Protein AF-A0A922NH27-F1 (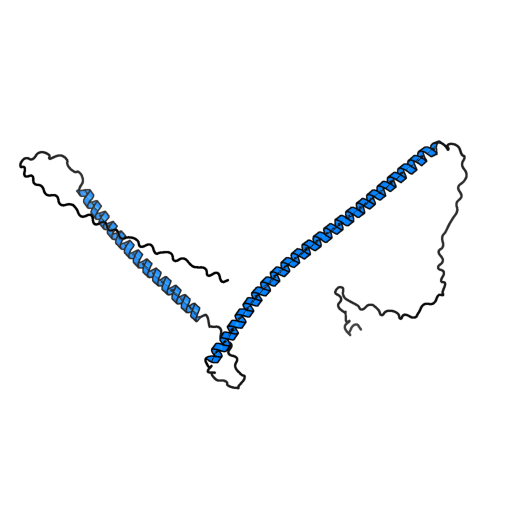afdb_monomer_lite)

Sequence (257 aa):
MVVVLALSRLPSLRLNDNVFIVRPPSNTSQHMYFQSPESLVYAKPNTEPQACYCRGLRYEARKLRSSVHHLSVQYELLKHENEGLKEALQHKKKHRKKGKALDLQQRQEYHGGSVFWSPRKLREARAREAVRERDETEEKLQKARSKKQREEARLQRQDELEERRVERQRLKEMRELERAEKAAERARQKEERDAAKAIQLPQKGKRRASAATSSNNKRQKRVEAARAGAQVQEEPPAPPSKLTSRGRNVNLPSKYR

Structure (mmCIF, N/CA/C/O backbone):
data_AF-A0A922NH27-F1
#
_entry.id   AF-A0A922NH27-F1
#
loop_
_atom_site.group_PDB
_atom_site.id
_atom_site.type_symbol
_atom_site.label_atom_id
_atom_site.label_alt_id
_atom_site.label_comp_id
_atom_site.label_asym_id
_atom_site.label_entity_id
_atom_site.label_seq_id
_atom_site.pdbx_PDB_ins_code
_atom_site.Cartn_x
_atom_site.Cartn_y
_atom_site.Cartn_z
_atom_site.occupancy
_atom_site.B_iso_or_equiv
_atom_site.auth_seq_id
_atom_site.auth_comp_id
_atom_site.auth_asym_id
_atom_site.auth_atom_id
_atom_site.pdbx_PDB_model_num
ATOM 1 N N . MET A 1 1 ? -17.507 18.310 -8.005 1.00 43.12 1 MET A N 1
ATOM 2 C CA . MET A 1 1 ? -16.584 19.409 -8.357 1.00 43.12 1 MET A CA 1
ATOM 3 C C . MET A 1 1 ? -15.168 18.874 -8.241 1.00 43.12 1 MET A C 1
ATOM 5 O O . MET A 1 1 ? -14.753 18.512 -7.149 1.00 43.12 1 MET A O 1
ATOM 9 N N . VAL A 1 2 ? -14.506 18.667 -9.378 1.00 38.75 2 VAL A N 1
ATOM 10 C CA . VAL A 1 2 ? -13.190 18.020 -9.469 1.00 38.75 2 VAL A CA 1
ATOM 11 C C . VAL A 1 2 ? -12.121 19.094 -9.299 1.00 38.75 2 VAL A C 1
ATOM 13 O O . VAL A 1 2 ? -12.025 19.998 -10.123 1.00 38.75 2 VAL A O 1
ATOM 16 N N . VAL A 1 3 ? -11.341 19.009 -8.223 1.00 41.38 3 VAL A N 1
ATOM 17 C CA . VAL A 1 3 ? -10.170 19.865 -8.003 1.00 41.38 3 VAL A CA 1
ATOM 18 C C . VAL A 1 3 ? -8.999 19.251 -8.768 1.00 41.38 3 VAL A C 1
ATOM 20 O O . VAL A 1 3 ? -8.468 18.210 -8.385 1.00 41.38 3 VAL A O 1
ATOM 23 N N . VAL A 1 4 ? -8.633 19.876 -9.885 1.00 47.44 4 VAL A N 1
ATOM 24 C CA . VAL A 1 4 ? -7.428 19.566 -10.662 1.00 47.44 4 VAL A CA 1
ATOM 25 C C . VAL A 1 4 ? -6.264 20.329 -10.029 1.00 47.44 4 VAL A C 1
ATOM 27 O O . VAL A 1 4 ? -6.237 21.556 -10.049 1.00 47.44 4 VAL A O 1
ATOM 30 N N . LEU A 1 5 ? -5.312 19.604 -9.440 1.00 49.28 5 LEU A N 1
ATOM 31 C CA . LEU A 1 5 ? -4.064 20.164 -8.920 1.00 49.28 5 LEU A CA 1
ATOM 32 C C . LEU A 1 5 ? -3.148 20.543 -10.092 1.00 49.28 5 LEU A C 1
ATOM 34 O O . LEU A 1 5 ? -2.597 19.679 -10.773 1.00 49.28 5 LEU A O 1
ATOM 38 N N . ALA A 1 6 ? -2.999 21.846 -10.323 1.00 47.28 6 ALA A N 1
ATOM 39 C CA . ALA A 1 6 ? -2.026 22.414 -11.244 1.00 47.28 6 ALA A CA 1
ATOM 40 C C . ALA A 1 6 ? -0.618 22.319 -10.632 1.00 47.28 6 ALA A C 1
ATOM 42 O O . ALA A 1 6 ? -0.330 22.944 -9.615 1.00 47.28 6 ALA A O 1
ATOM 43 N N . LEU A 1 7 ? 0.261 21.527 -11.251 1.00 47.12 7 LEU A N 1
ATOM 44 C CA . LEU A 1 7 ? 1.689 21.515 -10.939 1.00 47.12 7 LEU A CA 1
ATOM 45 C C . LEU A 1 7 ? 2.381 22.632 -11.722 1.00 47.12 7 LEU A C 1
ATOM 47 O O . LEU A 1 7 ? 2.506 22.591 -12.947 1.00 47.12 7 LEU A O 1
ATOM 51 N N . SER A 1 8 ? 2.813 23.639 -10.977 1.00 43.53 8 SER A N 1
ATOM 52 C CA . SER A 1 8 ? 3.594 24.787 -11.415 1.00 43.53 8 SER A CA 1
ATOM 53 C C . SER A 1 8 ? 4.922 24.344 -12.041 1.00 43.53 8 SER A C 1
ATOM 55 O O . SER A 1 8 ? 5.752 23.706 -11.393 1.00 43.53 8 SER A O 1
ATOM 57 N N . ARG A 1 9 ? 5.129 24.708 -13.311 1.00 42.25 9 ARG A N 1
ATOM 58 C CA . ARG A 1 9 ? 6.421 24.661 -14.012 1.00 42.25 9 ARG A CA 1
ATOM 59 C C . ARG A 1 9 ? 7.428 25.567 -13.299 1.00 42.25 9 ARG A C 1
ATOM 61 O O . ARG A 1 9 ? 7.222 26.774 -13.238 1.00 42.25 9 ARG A O 1
ATOM 68 N N . LEU A 1 10 ? 8.535 25.000 -12.832 1.00 47.72 10 LEU A N 1
ATOM 69 C CA . LEU A 1 10 ? 9.729 25.764 -12.466 1.00 47.72 10 LEU A CA 1
ATOM 70 C C . LEU A 1 10 ? 10.489 26.170 -13.745 1.00 47.72 10 LEU A C 1
ATOM 72 O O . LEU A 1 10 ? 10.696 25.310 -14.607 1.00 47.72 10 LEU A O 1
ATOM 76 N N . PRO A 1 11 ? 10.921 27.434 -13.896 1.00 43.28 11 PRO A N 1
ATOM 77 C CA . PRO A 1 11 ? 11.802 27.833 -14.982 1.00 43.28 11 PRO A CA 1
ATOM 78 C C . PRO A 1 11 ? 13.258 27.458 -14.671 1.00 43.28 11 PRO A C 1
ATOM 80 O O . PRO A 1 11 ? 13.808 27.768 -13.616 1.00 43.28 11 PRO A O 1
ATOM 83 N N . SER A 1 12 ? 13.876 26.794 -15.640 1.00 38.28 12 SER A N 1
ATOM 84 C CA . SER A 1 12 ? 15.303 26.507 -15.751 1.00 38.28 12 SER A CA 1
ATOM 85 C C . SER A 1 12 ? 16.139 27.793 -15.732 1.00 38.28 12 SER A C 1
ATOM 87 O O . SER A 1 12 ? 16.020 28.623 -16.636 1.00 38.28 12 SER A O 1
ATOM 89 N N . LEU A 1 13 ? 17.008 27.933 -14.730 1.00 42.41 13 LEU A N 1
ATOM 90 C CA . LEU A 1 13 ? 18.013 28.990 -14.651 1.00 42.41 13 LEU A CA 1
ATOM 91 C C . LEU A 1 13 ? 19.113 28.724 -15.690 1.00 42.41 13 LEU A C 1
ATOM 93 O O . LEU A 1 13 ? 19.881 27.772 -15.566 1.00 42.41 13 LEU A O 1
ATOM 97 N N . ARG A 1 14 ? 19.170 29.565 -16.729 1.00 38.84 14 ARG A N 1
ATOM 98 C CA . ARG A 1 14 ? 20.327 29.683 -17.623 1.00 38.84 14 ARG A CA 1
ATOM 99 C C . ARG A 1 14 ? 21.449 30.384 -16.857 1.00 38.84 14 ARG A C 1
ATOM 101 O O . ARG A 1 14 ? 21.279 31.521 -16.427 1.00 38.84 14 ARG A O 1
ATOM 108 N N . LEU A 1 15 ? 22.575 29.701 -16.684 1.00 45.91 15 LEU A N 1
ATOM 109 C CA . LEU A 1 15 ? 23.832 30.318 -16.270 1.00 45.91 15 LEU A CA 1
ATOM 110 C C . LEU A 1 15 ? 24.346 31.168 -17.438 1.00 45.91 15 LEU A C 1
ATOM 112 O O . LEU A 1 15 ? 24.461 30.685 -18.560 1.00 45.91 15 LEU A O 1
ATOM 116 N N . ASN A 1 16 ? 24.568 32.452 -17.168 1.00 41.12 16 ASN A N 1
ATOM 117 C CA . ASN A 1 16 ? 25.117 33.411 -18.116 1.00 41.12 16 ASN A CA 1
ATOM 118 C C . ASN A 1 16 ? 26.631 33.202 -18.240 1.00 41.12 16 ASN A C 1
ATOM 120 O O . ASN A 1 16 ? 27.364 33.425 -17.276 1.00 41.12 16 ASN A O 1
ATOM 124 N N . ASP A 1 17 ? 27.093 32.851 -19.437 1.00 40.72 17 ASP A N 1
ATOM 125 C CA . ASP A 1 17 ? 28.503 32.885 -19.822 1.00 40.72 17 ASP A CA 1
ATOM 126 C C . ASP A 1 17 ? 28.935 34.339 -20.090 1.00 40.72 17 ASP A C 1
ATOM 128 O O . ASP A 1 17 ? 29.009 34.795 -21.229 1.00 40.72 17 ASP A O 1
ATOM 132 N N . ASN A 1 18 ? 29.215 35.098 -19.027 1.00 38.56 18 ASN A N 1
ATOM 133 C CA . ASN A 1 18 ? 29.873 36.404 -19.132 1.00 38.56 18 ASN A CA 1
ATOM 134 C C . ASN A 1 18 ? 31.398 36.219 -19.111 1.00 38.56 18 ASN A C 1
ATOM 136 O O . ASN A 1 18 ? 32.054 36.401 -18.085 1.00 38.56 18 ASN A O 1
ATOM 140 N N . VAL A 1 19 ? 31.973 35.869 -20.263 1.00 42.88 19 VAL A N 1
ATOM 141 C CA . VAL A 1 19 ? 33.420 35.972 -20.503 1.00 42.88 19 VAL A CA 1
ATOM 142 C C . VAL A 1 19 ? 33.741 37.434 -20.820 1.00 42.88 19 VAL A C 1
ATOM 144 O O . VAL A 1 19 ? 33.523 37.925 -21.925 1.00 42.88 19 VAL A O 1
ATOM 147 N N . PHE A 1 20 ? 34.228 38.150 -19.811 1.00 35.78 20 PHE A N 1
ATOM 148 C CA . PHE A 1 20 ? 34.664 39.542 -19.892 1.00 35.78 20 PHE A CA 1
ATOM 149 C C . PHE A 1 20 ? 35.956 39.627 -20.733 1.00 35.78 20 PHE A C 1
ATOM 151 O O . PHE A 1 20 ? 37.057 39.409 -20.228 1.00 35.78 20 PHE A O 1
ATOM 158 N N . ILE A 1 21 ? 35.843 39.914 -22.034 1.00 42.41 21 ILE A N 1
ATOM 159 C CA . ILE A 1 21 ? 37.001 40.248 -22.880 1.00 42.41 21 ILE A CA 1
ATOM 160 C C . ILE A 1 21 ? 37.361 41.714 -22.613 1.00 42.41 21 ILE A C 1
ATOM 162 O O . ILE A 1 21 ? 36.775 42.631 -23.185 1.00 42.41 21 ILE A O 1
ATOM 166 N N . VAL A 1 22 ? 38.331 41.941 -21.726 1.00 42.97 22 VAL A N 1
ATOM 167 C CA . VAL A 1 22 ? 38.944 43.261 -21.530 1.00 42.97 22 VAL A CA 1
ATOM 168 C C . VAL A 1 22 ? 39.861 43.548 -22.721 1.00 42.97 22 VAL A C 1
ATOM 170 O O . VAL A 1 22 ? 40.920 42.944 -22.873 1.00 42.97 22 VAL A O 1
ATOM 173 N N . ARG A 1 23 ? 39.437 44.470 -23.585 1.00 41.56 23 ARG A N 1
ATOM 174 C CA . ARG A 1 23 ? 40.227 45.031 -24.691 1.00 41.56 23 ARG A CA 1
ATOM 175 C C . ARG A 1 23 ? 41.038 46.222 -24.141 1.00 41.56 23 ARG A C 1
ATOM 177 O O . ARG A 1 23 ? 40.425 47.080 -23.507 1.00 41.56 23 ARG A O 1
ATOM 184 N N . PRO A 1 24 ? 42.368 46.313 -24.327 1.00 42.44 24 PRO A N 1
ATOM 185 C CA . PRO A 1 24 ? 43.129 47.453 -23.816 1.00 42.44 24 PRO A CA 1
ATOM 186 C C . PRO A 1 24 ? 42.941 48.694 -24.711 1.00 42.44 24 PRO A C 1
ATOM 188 O O . PRO A 1 24 ? 42.756 48.540 -25.923 1.00 42.44 24 PRO A O 1
ATOM 191 N N . PRO A 1 25 ? 42.983 49.918 -24.146 1.00 45.16 25 PRO A N 1
ATOM 192 C CA . PRO A 1 25 ? 42.801 51.141 -24.913 1.00 45.16 25 PRO A CA 1
ATOM 193 C C . PRO A 1 25 ? 44.072 51.536 -25.674 1.00 45.16 25 PRO A C 1
ATOM 195 O O . PRO A 1 25 ? 45.192 51.444 -25.175 1.00 45.16 25 PRO A O 1
ATOM 198 N N . SER A 1 26 ? 43.854 52.031 -26.888 1.00 47.53 26 SER A N 1
ATOM 199 C CA . SER A 1 26 ? 44.787 52.825 -27.678 1.00 47.53 26 SER A CA 1
ATOM 200 C C . SER A 1 26 ? 45.122 54.128 -26.954 1.00 47.53 26 SER A C 1
ATOM 202 O O . SER A 1 26 ? 44.206 54.885 -26.628 1.00 47.53 26 SER A O 1
ATOM 204 N N . ASN A 1 27 ? 46.406 54.440 -26.775 1.00 39.31 27 ASN A N 1
ATOM 205 C CA . ASN A 1 27 ? 46.803 55.827 -26.575 1.00 39.31 27 ASN A CA 1
ATOM 206 C C . ASN A 1 27 ? 48.118 56.147 -27.291 1.00 39.31 27 ASN A C 1
ATOM 208 O O . ASN A 1 27 ? 49.156 55.524 -27.076 1.00 39.31 27 ASN A O 1
ATOM 212 N N . THR A 1 28 ? 48.002 57.121 -28.177 1.00 51.22 28 THR A N 1
ATOM 213 C CA . THR A 1 28 ? 49.032 57.848 -28.903 1.00 51.22 28 THR A CA 1
ATOM 214 C C . THR A 1 28 ? 49.468 59.048 -28.066 1.00 51.22 28 THR A C 1
ATOM 216 O O . THR A 1 28 ? 48.619 59.876 -27.762 1.00 51.22 28 THR A O 1
ATOM 219 N N . SER A 1 29 ? 50.758 59.211 -27.765 1.00 41.06 29 SER A N 1
ATOM 220 C CA . SER A 1 29 ? 51.428 60.516 -27.900 1.00 41.06 29 SER A CA 1
ATOM 221 C C . SER A 1 29 ? 52.935 60.399 -27.685 1.00 41.06 29 SER A C 1
ATOM 223 O O . SER A 1 29 ? 53.413 59.639 -26.848 1.00 41.06 29 SER A O 1
ATOM 225 N N . GLN A 1 30 ? 53.661 61.152 -28.498 1.00 50.72 30 GLN A N 1
ATOM 226 C CA . GLN A 1 30 ? 55.109 61.203 -28.638 1.00 50.72 30 GLN A CA 1
ATOM 227 C C . GLN A 1 30 ? 55.786 61.814 -27.402 1.00 50.72 30 GLN A C 1
ATOM 229 O O . GLN A 1 30 ? 55.285 62.783 -26.846 1.00 50.72 30 GLN A O 1
ATOM 234 N N . HIS A 1 31 ? 56.989 61.343 -27.065 1.00 40.34 31 HIS A N 1
ATOM 235 C CA . HIS A 1 31 ? 58.074 62.246 -26.677 1.00 40.34 31 HIS A CA 1
ATOM 236 C C . HIS A 1 31 ? 59.429 61.580 -26.925 1.00 40.34 31 HIS A C 1
ATOM 238 O O . HIS A 1 31 ? 59.851 60.666 -26.222 1.00 40.34 31 HIS A O 1
ATOM 244 N N . MET A 1 32 ? 60.104 62.068 -27.962 1.00 48.50 32 MET A N 1
ATOM 245 C CA . MET A 1 32 ? 61.555 62.020 -28.064 1.00 48.50 32 MET A CA 1
ATOM 246 C C . MET A 1 32 ? 62.124 62.937 -26.979 1.00 48.50 32 MET A C 1
ATOM 248 O O . MET A 1 32 ? 61.813 64.125 -26.996 1.00 48.50 32 MET A O 1
ATOM 252 N N . TYR A 1 33 ? 62.962 62.410 -26.087 1.00 47.69 33 TYR A N 1
ATOM 253 C CA . TYR A 1 33 ? 64.078 63.157 -25.508 1.00 47.69 33 TYR A CA 1
ATOM 254 C C . TYR A 1 33 ? 65.249 62.225 -25.211 1.00 47.69 33 TYR A C 1
ATOM 256 O O . TYR A 1 33 ? 65.106 61.058 -24.856 1.00 47.69 33 TYR A O 1
ATOM 264 N N . PHE A 1 34 ? 66.409 62.799 -25.472 1.00 44.47 34 PHE A N 1
ATOM 265 C CA . PHE A 1 34 ? 67.746 62.247 -25.502 1.00 44.47 34 PHE A CA 1
ATOM 266 C C . PHE A 1 34 ? 68.374 62.299 -24.092 1.00 44.47 34 PHE A C 1
ATOM 268 O O . PHE A 1 34 ? 67.941 63.090 -23.261 1.00 44.47 34 PHE A O 1
ATOM 275 N N . GLN A 1 35 ? 69.461 61.541 -23.910 1.00 43.97 35 GLN A N 1
ATOM 276 C CA . GLN A 1 35 ? 70.511 61.670 -22.880 1.00 43.97 35 GLN A CA 1
ATOM 277 C C . GLN A 1 35 ? 70.292 61.147 -21.442 1.00 43.97 35 GLN A C 1
ATOM 279 O O . GLN A 1 35 ? 69.647 61.759 -20.602 1.00 43.97 35 GLN A O 1
ATOM 284 N N . SER A 1 36 ? 71.105 60.124 -21.146 1.00 43.50 36 SER A N 1
ATOM 285 C CA . SER A 1 36 ? 72.120 60.096 -20.072 1.00 43.50 36 SER A CA 1
ATOM 286 C C . SER A 1 36 ? 71.903 59.055 -18.958 1.00 43.50 36 SER A C 1
ATOM 288 O O . SER A 1 36 ? 70.767 58.834 -18.540 1.00 43.50 36 SER A O 1
ATOM 290 N N . PRO A 1 37 ? 72.972 58.367 -18.497 1.00 60.75 37 PRO A N 1
ATOM 291 C CA . PRO A 1 37 ? 72.884 57.067 -17.852 1.00 60.75 37 PRO A CA 1
ATOM 292 C C . PRO A 1 37 ? 73.217 57.154 -16.360 1.00 60.75 37 PRO A C 1
ATOM 294 O O . PRO A 1 37 ? 74.347 56.898 -15.975 1.00 60.75 37 PRO A O 1
ATOM 297 N N . GLU A 1 38 ? 72.254 57.457 -15.495 1.00 53.69 38 GLU A N 1
ATOM 298 C CA . GLU A 1 38 ? 72.476 57.376 -14.044 1.00 53.69 38 GLU A CA 1
ATOM 299 C C . GLU A 1 38 ? 71.211 56.916 -13.319 1.00 53.69 38 GLU A C 1
ATOM 301 O O . GLU A 1 38 ? 70.325 57.689 -12.979 1.00 53.69 38 GLU A O 1
ATOM 306 N N . SER A 1 39 ? 71.093 55.605 -13.134 1.00 48.03 39 SER A N 1
ATOM 307 C CA . SER A 1 39 ? 70.455 54.972 -11.964 1.00 48.03 39 SER A CA 1
ATOM 308 C C . SER A 1 39 ? 70.534 53.455 -12.118 1.00 48.03 39 SER A C 1
ATOM 310 O O . SER A 1 39 ? 69.567 52.699 -12.036 1.00 48.03 39 SER A O 1
ATOM 312 N N . LEU A 1 40 ? 71.763 52.990 -12.330 1.00 54.47 40 LEU A N 1
ATOM 313 C CA . LEU A 1 40 ? 72.155 51.704 -11.787 1.00 54.47 40 LEU A CA 1
ATOM 314 C C . LEU A 1 40 ? 72.017 51.855 -10.264 1.00 54.47 40 LEU A C 1
ATOM 316 O O . LEU A 1 40 ? 72.566 52.798 -9.710 1.00 54.47 40 LEU A O 1
ATOM 320 N N . VAL A 1 41 ? 71.259 50.946 -9.644 1.00 53.62 41 VAL A N 1
ATOM 321 C CA . VAL A 1 41 ? 71.000 50.766 -8.195 1.00 53.62 41 VAL A CA 1
ATOM 322 C C . VAL A 1 41 ? 69.519 50.958 -7.849 1.00 53.62 41 VAL A C 1
ATOM 324 O O . VAL A 1 41 ? 69.125 51.829 -7.096 1.00 53.62 41 VAL A O 1
ATOM 327 N N . TYR A 1 42 ? 68.690 50.052 -8.359 1.00 47.69 42 TYR A N 1
ATOM 328 C CA . TYR A 1 42 ? 67.971 49.143 -7.469 1.00 47.69 42 TYR A CA 1
ATOM 329 C C . TYR A 1 42 ? 68.041 47.767 -8.119 1.00 47.69 42 TYR A C 1
ATOM 331 O O . TYR A 1 42 ? 67.282 47.433 -9.029 1.00 47.69 42 TYR A O 1
ATOM 339 N N . ALA A 1 43 ? 69.032 46.988 -7.690 1.00 52.31 43 ALA A N 1
ATOM 340 C CA . ALA A 1 43 ? 69.087 45.568 -7.974 1.00 52.31 43 ALA A CA 1
ATOM 341 C C . ALA A 1 43 ? 67.733 44.962 -7.586 1.00 52.31 43 ALA A C 1
ATOM 343 O O . ALA A 1 43 ? 67.361 45.003 -6.417 1.00 52.31 43 ALA A O 1
ATOM 344 N N . LYS A 1 44 ? 66.987 44.429 -8.560 1.00 53.03 44 LYS A N 1
ATOM 345 C CA . LYS A 1 44 ? 65.910 43.472 -8.292 1.00 53.03 44 LYS A CA 1
ATOM 346 C C . LYS A 1 44 ? 66.602 42.183 -7.851 1.00 53.03 44 LYS A C 1
ATOM 348 O O . LYS A 1 44 ? 67.175 41.516 -8.714 1.00 53.03 44 LYS A O 1
ATOM 353 N N . PRO A 1 45 ? 66.601 41.809 -6.562 1.00 53.97 45 PRO A N 1
ATOM 354 C CA . PRO A 1 45 ? 67.100 40.502 -6.199 1.00 53.97 45 PRO A CA 1
ATOM 355 C C . PRO A 1 45 ? 66.001 39.480 -6.540 1.00 53.97 45 PRO A C 1
ATOM 357 O O . PRO A 1 45 ? 64.830 39.700 -6.235 1.00 53.97 45 PRO A O 1
ATOM 360 N N . ASN A 1 46 ? 66.385 38.346 -7.132 1.00 55.38 46 ASN A N 1
ATOM 361 C CA . ASN A 1 46 ? 65.616 37.086 -7.168 1.00 55.38 46 ASN A CA 1
ATOM 362 C C . ASN A 1 46 ? 64.658 36.795 -8.346 1.00 55.38 46 ASN A C 1
ATOM 364 O O . ASN A 1 46 ? 63.571 36.264 -8.125 1.00 55.38 46 ASN A O 1
ATOM 368 N N . THR A 1 47 ? 65.054 36.994 -9.607 1.00 55.16 47 THR A N 1
ATOM 369 C CA . THR A 1 47 ? 64.281 36.457 -10.756 1.00 55.16 47 THR A CA 1
ATOM 370 C C . THR A 1 47 ? 64.590 34.991 -11.105 1.00 55.16 47 THR A C 1
ATOM 372 O O . THR A 1 47 ? 63.726 34.298 -11.644 1.00 55.16 47 THR A O 1
ATOM 375 N N . GLU A 1 48 ? 65.771 34.463 -10.767 1.00 52.72 48 GLU A N 1
ATOM 376 C CA . GLU A 1 48 ? 66.158 33.08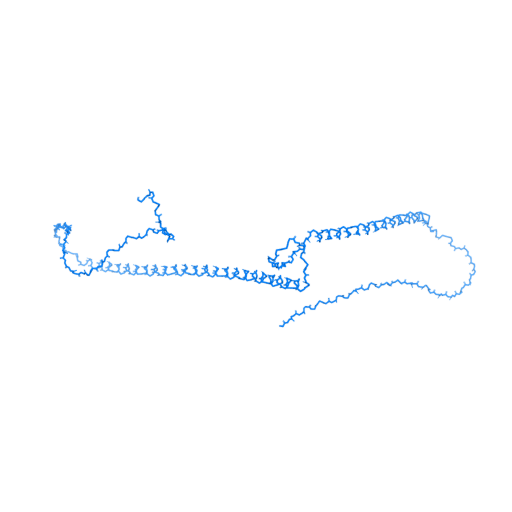2 -11.122 1.00 52.72 48 GLU A CA 1
ATOM 377 C C . GLU A 1 48 ? 65.533 31.982 -10.235 1.00 52.72 48 GLU A C 1
ATOM 379 O O . GLU A 1 48 ? 64.998 31.014 -10.792 1.00 52.72 48 GLU A O 1
ATOM 384 N N . PRO A 1 49 ? 65.467 32.113 -8.891 1.00 57.41 49 PRO A N 1
ATOM 385 C CA . PRO A 1 49 ? 64.767 31.135 -8.049 1.00 57.41 49 PRO A CA 1
ATOM 386 C C . PRO A 1 49 ? 63.264 31.090 -8.355 1.00 57.41 49 PRO A C 1
ATOM 388 O O . PRO A 1 49 ? 62.641 30.026 -8.342 1.00 57.41 49 PRO A O 1
ATOM 391 N N . GLN A 1 50 ? 62.685 32.247 -8.698 1.00 57.41 50 GLN A N 1
ATOM 392 C CA . GLN A 1 50 ? 61.280 32.368 -9.081 1.00 57.41 50 GLN A CA 1
ATOM 393 C C . GLN A 1 50 ? 60.972 31.631 -10.389 1.00 57.41 50 GLN A C 1
ATOM 395 O O . GLN A 1 50 ? 59.931 30.982 -10.486 1.00 57.41 50 GLN A O 1
ATOM 400 N N . ALA A 1 51 ? 61.867 31.659 -11.382 1.00 61.44 51 ALA A N 1
ATOM 401 C CA . ALA A 1 51 ? 61.669 30.949 -12.647 1.00 61.44 51 ALA A CA 1
ATOM 402 C C . ALA A 1 51 ? 61.690 29.417 -12.478 1.00 61.44 51 ALA A C 1
ATOM 404 O O . ALA A 1 51 ? 60.872 28.720 -13.091 1.00 61.44 51 ALA A O 1
ATOM 405 N N . CYS A 1 52 ? 62.581 28.892 -11.628 1.00 63.50 52 CYS A N 1
ATOM 406 C CA . CYS A 1 52 ? 62.647 27.463 -11.308 1.00 63.50 52 CYS A CA 1
ATOM 407 C C . CYS A 1 52 ? 61.378 26.999 -10.567 1.00 63.50 52 CYS A C 1
ATOM 409 O O . CYS A 1 52 ? 60.727 26.033 -10.977 1.00 63.50 52 CYS A O 1
ATOM 411 N N . TYR A 1 53 ? 60.941 27.773 -9.569 1.00 65.06 53 TYR A N 1
ATOM 412 C CA . TYR A 1 53 ? 59.691 27.542 -8.843 1.00 65.06 53 TYR A CA 1
ATOM 413 C C . TYR A 1 53 ? 58.457 27.597 -9.765 1.00 65.06 53 TYR A C 1
ATOM 415 O O . TYR A 1 53 ? 57.603 26.710 -9.730 1.00 65.06 53 TYR A O 1
ATOM 423 N N . CYS A 1 54 ? 58.399 28.565 -10.685 1.00 72.94 54 CYS A N 1
ATOM 424 C CA . CYS A 1 54 ? 57.319 28.675 -11.668 1.00 72.94 54 CYS A CA 1
ATOM 425 C C . CYS A 1 54 ? 57.256 27.475 -12.629 1.00 72.94 54 CYS A C 1
ATOM 427 O O . CYS A 1 54 ? 56.162 27.071 -13.030 1.00 72.94 54 CYS A O 1
ATOM 429 N N . ARG A 1 55 ? 58.394 26.881 -13.019 1.00 76.25 55 ARG A N 1
ATOM 430 C CA . ARG A 1 55 ? 58.411 25.672 -13.866 1.00 76.25 55 ARG A CA 1
ATOM 431 C C . ARG A 1 55 ? 57.927 24.436 -13.107 1.00 76.25 55 ARG A C 1
ATOM 433 O O . ARG A 1 55 ? 57.111 23.695 -13.658 1.00 76.25 55 ARG A O 1
ATOM 440 N N . GLY A 1 56 ? 58.366 24.256 -11.859 1.00 83.31 56 GLY A N 1
ATOM 441 C CA . GLY A 1 56 ? 57.893 23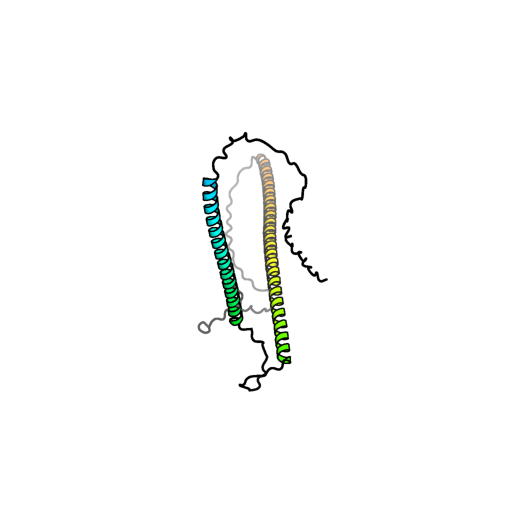.181 -10.979 1.00 83.31 56 GLY A CA 1
ATOM 442 C C . GLY A 1 56 ? 56.384 23.261 -10.741 1.00 83.31 56 GLY A C 1
ATOM 443 O O . GLY A 1 56 ? 55.662 22.304 -11.017 1.00 83.31 56 GLY A O 1
ATOM 444 N N . LEU A 1 57 ? 55.876 24.444 -10.380 1.00 87.38 57 LEU A N 1
ATOM 445 C CA . LEU A 1 57 ? 54.437 24.682 -10.225 1.00 87.38 57 LEU A CA 1
ATOM 446 C C . LEU A 1 57 ? 53.645 24.419 -11.514 1.00 87.38 57 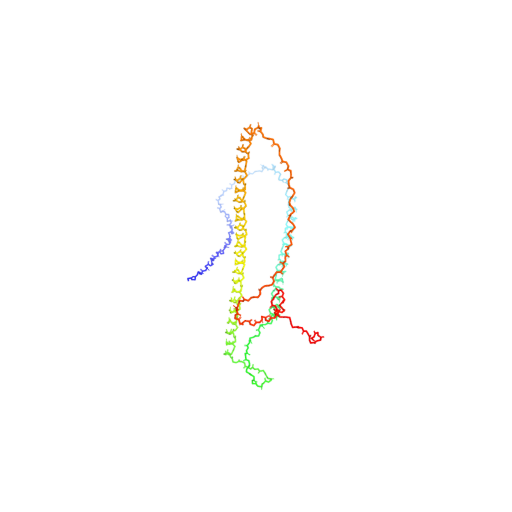LEU A C 1
ATOM 448 O O . LEU A 1 57 ? 52.557 23.849 -11.466 1.00 87.38 57 LEU A O 1
ATOM 452 N N . ARG A 1 58 ? 54.174 24.791 -12.688 1.00 85.94 58 ARG A N 1
ATOM 453 C CA . ARG A 1 58 ? 53.525 24.496 -13.981 1.00 85.94 58 ARG A CA 1
ATOM 454 C C . ARG A 1 58 ? 53.479 23.000 -14.286 1.00 85.94 58 ARG A C 1
ATOM 456 O O . ARG A 1 58 ? 52.527 22.550 -14.928 1.00 85.94 58 ARG A O 1
ATOM 463 N N . TYR A 1 59 ? 54.496 22.238 -13.892 1.00 89.94 59 TYR A N 1
ATOM 464 C CA . TYR A 1 59 ? 54.507 20.784 -14.041 1.00 89.94 59 TYR A CA 1
ATOM 465 C C . TYR A 1 59 ? 53.490 20.127 -13.105 1.00 89.94 59 TYR A C 1
ATOM 467 O O . TYR A 1 59 ? 52.626 19.399 -13.592 1.00 89.94 59 TYR A O 1
ATOM 475 N N . GLU A 1 60 ? 53.501 20.473 -11.817 1.00 92.44 60 GLU A N 1
ATOM 476 C CA . GLU A 1 60 ? 52.535 19.944 -10.848 1.00 92.44 60 GLU A CA 1
ATOM 477 C C . GLU A 1 60 ? 51.095 20.322 -11.212 1.00 92.44 60 GLU A C 1
ATOM 479 O O . GLU A 1 60 ? 50.206 19.475 -11.192 1.00 92.44 60 GLU A O 1
ATOM 484 N N . ALA A 1 61 ? 50.857 21.546 -11.691 1.00 93.06 61 ALA A N 1
ATOM 485 C CA . ALA A 1 61 ? 49.541 21.948 -12.179 1.00 93.06 61 ALA A CA 1
ATOM 486 C C . ALA A 1 61 ? 49.095 21.147 -13.417 1.00 93.06 61 ALA A C 1
ATOM 488 O O . ALA A 1 61 ? 47.913 20.838 -13.554 1.00 93.06 61 ALA A O 1
ATOM 489 N N . ARG A 1 62 ? 50.007 20.788 -14.336 1.00 94.38 62 ARG A N 1
ATOM 490 C CA . ARG A 1 62 ? 49.678 19.911 -15.480 1.00 94.38 62 ARG A CA 1
ATOM 491 C C . ARG A 1 62 ? 49.399 18.483 -15.033 1.00 94.38 62 ARG A C 1
ATOM 493 O O . ARG A 1 62 ? 48.453 17.880 -15.530 1.00 94.38 62 ARG A O 1
ATOM 500 N N . LYS A 1 63 ? 50.195 17.965 -14.101 1.00 95.44 63 LYS A N 1
ATOM 501 C CA . LYS A 1 63 ? 50.023 16.632 -13.525 1.00 95.44 63 LYS A CA 1
ATOM 502 C C . LYS A 1 63 ? 48.681 16.521 -12.805 1.00 95.44 63 LYS A C 1
ATOM 504 O O . LYS A 1 63 ? 47.942 15.576 -13.063 1.00 95.44 63 LYS A O 1
ATOM 509 N N . LEU A 1 64 ? 48.331 17.531 -12.008 1.00 96.25 64 LEU A N 1
ATOM 510 C CA . LEU A 1 64 ? 47.043 17.631 -11.329 1.00 96.25 64 LEU A CA 1
ATOM 511 C C . LEU A 1 64 ? 45.881 17.759 -12.320 1.00 96.25 64 LEU A C 1
ATOM 513 O O . LEU A 1 64 ? 44.878 17.073 -12.177 1.00 96.25 64 LEU A O 1
ATOM 517 N N . ARG A 1 65 ? 46.012 18.588 -13.363 1.00 95.44 65 ARG A N 1
ATOM 518 C CA . ARG A 1 65 ? 44.993 18.655 -14.424 1.00 95.44 65 ARG A CA 1
ATOM 519 C C . ARG A 1 65 ? 44.792 17.295 -15.088 1.00 95.44 65 ARG A C 1
ATOM 521 O O . ARG A 1 65 ? 43.658 16.862 -15.233 1.00 95.44 65 ARG A O 1
ATOM 528 N N . SER A 1 66 ? 45.875 16.605 -15.445 1.00 95.94 66 SER A N 1
ATOM 529 C CA . SER A 1 66 ? 45.809 15.277 -16.065 1.00 95.94 66 SER A CA 1
ATOM 530 C C . SER A 1 66 ? 45.138 14.248 -15.151 1.00 95.94 66 SER A C 1
ATOM 532 O O . SER A 1 66 ? 44.256 13.519 -15.601 1.00 95.94 66 SER A O 1
ATOM 534 N N . SER A 1 67 ? 45.482 14.223 -13.857 1.00 96.75 67 SER A N 1
ATOM 535 C CA . SER A 1 67 ? 44.857 13.301 -12.902 1.00 96.75 67 SER A CA 1
ATOM 536 C C . SER A 1 67 ? 43.379 13.616 -12.672 1.00 96.75 67 SER A C 1
ATOM 538 O O . SER A 1 67 ? 42.568 12.695 -12.647 1.00 96.75 67 SER A O 1
ATOM 540 N N . VAL A 1 68 ? 43.001 14.893 -12.581 1.00 97.25 68 VAL A N 1
ATOM 541 C CA . VAL A 1 68 ? 41.594 15.311 -12.479 1.00 97.25 68 VAL A CA 1
ATOM 542 C C . VAL A 1 68 ? 40.818 14.921 -13.735 1.00 97.25 68 VAL A C 1
ATOM 544 O O . VAL A 1 68 ? 39.737 14.347 -13.619 1.00 97.25 68 VAL A O 1
ATOM 547 N N . HIS A 1 69 ? 41.371 15.155 -14.930 1.00 97.12 69 HIS A N 1
ATOM 548 C CA . HIS A 1 69 ? 40.744 14.728 -16.182 1.00 97.12 69 HIS A CA 1
ATOM 549 C C . HIS A 1 69 ? 40.578 13.206 -16.232 1.00 97.12 69 HIS A C 1
ATOM 551 O O . HIS A 1 69 ? 39.485 12.721 -16.515 1.00 97.12 69 HIS A O 1
ATOM 557 N N . HIS A 1 70 ? 41.619 12.450 -15.882 1.00 96.81 70 HIS A N 1
ATOM 558 C CA . HIS A 1 70 ? 41.553 10.993 -15.816 1.00 96.81 70 HIS A CA 1
ATOM 559 C C . HIS A 1 70 ? 40.456 10.514 -14.854 1.00 96.81 70 HIS A C 1
ATOM 561 O O . HIS A 1 70 ? 39.621 9.703 -15.246 1.00 96.81 70 HIS A O 1
ATOM 567 N N . LEU A 1 71 ? 40.397 11.066 -13.638 1.00 97.56 71 LEU A N 1
ATOM 568 C CA . LEU A 1 71 ? 39.365 10.728 -12.655 1.00 97.56 71 LEU A CA 1
ATOM 569 C C . LEU A 1 71 ? 37.961 11.105 -13.135 1.00 97.56 71 LEU A C 1
ATOM 571 O O . LEU A 1 71 ? 37.030 10.330 -12.936 1.00 97.56 71 LEU A O 1
ATOM 575 N N . SER A 1 72 ? 37.802 12.254 -13.797 1.00 97.25 72 SER A N 1
ATOM 576 C CA . SER A 1 72 ? 36.504 12.667 -14.341 1.00 97.25 72 SER A CA 1
ATOM 577 C C . SER A 1 72 ? 35.995 11.699 -15.412 1.00 97.25 72 SER A C 1
ATOM 579 O O . SER A 1 72 ? 34.835 11.300 -15.372 1.00 97.25 72 SER A O 1
ATOM 581 N N . VAL A 1 73 ? 36.875 11.232 -16.305 1.00 98.00 73 VAL A N 1
ATOM 582 C CA . VAL A 1 73 ? 36.527 10.235 -17.327 1.00 98.00 73 VAL A CA 1
ATOM 583 C C . VAL A 1 73 ? 36.177 8.894 -16.684 1.00 98.00 73 VAL A C 1
ATOM 585 O O . VAL A 1 73 ? 35.166 8.298 -17.043 1.00 98.00 73 VAL A O 1
ATOM 588 N N . GLN A 1 74 ? 36.966 8.433 -15.707 1.00 97.62 74 GLN A N 1
ATOM 589 C CA . GLN A 1 74 ? 36.676 7.194 -14.974 1.00 97.62 74 GLN A CA 1
ATOM 590 C C . GLN A 1 74 ? 35.327 7.262 -14.248 1.00 97.62 74 GLN A C 1
ATOM 592 O O . GLN A 1 74 ? 34.569 6.294 -14.259 1.00 97.62 74 GLN A O 1
ATOM 597 N N . TYR A 1 75 ? 35.001 8.410 -13.653 1.00 98.00 75 TYR A N 1
ATOM 598 C CA . TYR A 1 75 ? 33.726 8.615 -12.978 1.00 98.00 75 TYR A CA 1
ATOM 599 C C . TYR A 1 75 ? 32.539 8.536 -13.943 1.00 98.00 75 TYR A C 1
ATOM 601 O O . TYR A 1 75 ? 31.574 7.831 -13.651 1.00 98.00 75 TYR A O 1
ATOM 609 N N . GLU A 1 76 ? 32.607 9.208 -15.096 1.00 98.00 76 GLU A N 1
ATOM 610 C CA . GLU A 1 76 ? 31.524 9.151 -16.087 1.00 98.00 76 GLU A CA 1
ATOM 611 C C . GLU A 1 76 ? 31.367 7.744 -16.684 1.00 98.00 76 GLU A C 1
ATOM 613 O O . GLU A 1 76 ? 30.243 7.259 -16.811 1.00 98.00 76 GLU A O 1
ATOM 618 N N . LEU A 1 77 ? 32.469 7.033 -16.963 1.00 98.00 77 LEU A N 1
ATOM 619 C CA . LEU A 1 77 ? 32.414 5.630 -17.397 1.00 98.00 77 LEU A CA 1
ATOM 620 C C . LEU A 1 77 ? 31.708 4.755 -16.357 1.00 98.00 77 LEU A C 1
ATOM 622 O O . LEU A 1 77 ? 30.735 4.071 -16.675 1.00 98.00 77 LEU A O 1
ATOM 626 N N . LEU A 1 78 ? 32.135 4.845 -15.095 1.00 98.12 78 LEU A N 1
ATOM 627 C CA . LEU A 1 78 ? 31.542 4.079 -14.002 1.00 98.12 78 LEU A CA 1
ATOM 628 C C . LEU A 1 78 ? 30.065 4.440 -13.784 1.00 98.12 78 LEU A C 1
ATOM 630 O O . LEU A 1 78 ? 29.246 3.593 -13.417 1.00 98.12 78 LEU A O 1
ATOM 634 N N . LYS A 1 79 ? 29.693 5.702 -13.993 1.00 97.94 79 LYS A N 1
ATOM 635 C CA . LYS A 1 79 ? 28.307 6.158 -13.898 1.00 97.94 79 LYS A CA 1
ATOM 636 C C . LYS A 1 79 ? 27.442 5.524 -14.985 1.00 97.94 79 LYS A C 1
ATOM 638 O O . LYS A 1 79 ? 26.401 4.958 -14.648 1.00 97.94 79 LYS A O 1
ATOM 643 N N . HIS A 1 80 ? 27.896 5.531 -16.235 1.00 98.25 80 HIS A N 1
ATOM 644 C CA . HIS A 1 80 ? 27.192 4.876 -17.337 1.00 98.25 80 HIS A CA 1
ATOM 645 C C . HIS A 1 80 ? 27.101 3.357 -17.158 1.00 98.25 80 HIS A C 1
ATOM 647 O O . HIS A 1 80 ? 26.048 2.775 -17.416 1.00 98.25 80 HIS A O 1
ATOM 653 N N . GLU A 1 81 ? 28.147 2.707 -16.643 1.00 97.69 81 GLU A N 1
ATOM 654 C CA . GLU A 1 81 ? 28.096 1.283 -16.289 1.00 97.69 81 GLU A CA 1
ATOM 655 C C . GLU A 1 81 ? 27.029 1.004 -15.225 1.00 97.69 81 GLU A C 1
ATOM 657 O O . GLU A 1 81 ? 26.210 0.096 -15.372 1.00 97.69 81 GLU A O 1
ATOM 662 N N . ASN A 1 82 ? 26.982 1.814 -14.165 1.00 97.94 82 ASN A N 1
ATOM 663 C CA . ASN A 1 82 ? 25.971 1.682 -13.119 1.00 97.94 82 ASN A CA 1
ATOM 664 C C . ASN A 1 82 ? 24.549 1.932 -13.639 1.00 97.94 82 ASN A C 1
ATOM 666 O O . ASN A 1 82 ? 23.611 1.247 -13.220 1.00 97.94 82 ASN A O 1
ATOM 670 N N . GLU A 1 83 ? 24.368 2.908 -14.526 1.00 97.88 83 GLU A N 1
ATOM 671 C CA . GLU A 1 83 ? 23.097 3.171 -15.206 1.00 97.88 83 GLU A CA 1
ATOM 672 C C . GLU A 1 83 ? 22.684 1.969 -16.069 1.00 97.88 83 GLU A C 1
ATOM 674 O O . GLU A 1 83 ? 21.595 1.423 -15.866 1.00 97.88 83 GLU A O 1
ATOM 679 N N . GLY A 1 84 ? 23.585 1.456 -16.909 1.00 97.94 84 GLY A N 1
ATOM 680 C CA . GLY A 1 84 ? 23.347 0.273 -17.738 1.00 97.94 84 GLY A CA 1
ATOM 681 C C . GLY A 1 84 ? 23.031 -0.984 -16.919 1.00 97.94 84 GLY A C 1
ATOM 682 O O . GLY A 1 84 ? 22.112 -1.736 -17.250 1.00 97.94 84 GLY A O 1
ATOM 683 N N . LEU A 1 85 ? 23.713 -1.197 -15.788 1.00 97.81 85 LEU A N 1
ATOM 684 C CA . LEU A 1 85 ? 23.415 -2.299 -14.866 1.00 97.81 85 LEU A CA 1
ATOM 685 C C . LEU A 1 85 ? 22.031 -2.152 -14.223 1.00 97.81 85 LEU A C 1
ATOM 687 O O . LEU A 1 85 ? 21.292 -3.138 -14.110 1.00 97.81 85 LEU A O 1
ATOM 691 N N . LYS A 1 86 ? 21.649 -0.935 -13.815 1.00 97.38 86 LYS A N 1
ATOM 692 C CA . LYS A 1 86 ? 20.309 -0.659 -13.273 1.00 97.38 86 LYS A CA 1
ATOM 693 C C . LYS A 1 86 ? 19.234 -0.943 -14.314 1.00 97.38 86 LYS A C 1
ATOM 695 O O . LYS A 1 86 ? 18.242 -1.597 -13.983 1.00 97.38 86 LYS A O 1
ATOM 700 N N . GLU A 1 87 ? 19.427 -0.504 -15.551 1.00 97.12 87 GLU A N 1
ATOM 701 C CA . GLU A 1 87 ? 18.505 -0.767 -16.656 1.00 97.12 87 GLU A CA 1
ATOM 702 C C . GLU A 1 87 ? 18.405 -2.261 -16.954 1.00 97.12 87 GLU A C 1
ATOM 704 O O . GLU A 1 87 ? 17.304 -2.819 -16.936 1.00 97.12 87 GLU A O 1
ATOM 709 N N . ALA A 1 88 ? 19.534 -2.951 -17.119 1.00 97.12 88 ALA A N 1
ATOM 710 C CA . ALA A 1 88 ? 19.569 -4.394 -17.344 1.00 97.12 88 ALA A CA 1
ATOM 711 C C . ALA A 1 88 ? 18.836 -5.156 -16.229 1.00 97.12 88 ALA A C 1
ATOM 713 O O . ALA A 1 88 ? 18.069 -6.091 -16.486 1.00 97.12 88 ALA A O 1
ATOM 714 N N . LEU A 1 89 ? 19.006 -4.727 -14.977 1.00 96.25 89 LEU A N 1
ATOM 715 C CA . LEU A 1 89 ? 18.299 -5.286 -13.831 1.00 96.25 89 LEU A CA 1
ATOM 716 C C . LEU A 1 89 ? 16.793 -4.995 -13.893 1.00 96.25 89 LEU A C 1
ATOM 718 O O . LEU A 1 89 ? 15.990 -5.893 -13.618 1.00 96.25 89 LEU A O 1
ATOM 722 N N . GLN A 1 90 ? 16.377 -3.786 -14.277 1.00 94.62 90 GLN A N 1
ATOM 723 C CA . GLN A 1 90 ? 14.964 -3.465 -14.499 1.00 94.62 90 GLN A CA 1
ATOM 724 C C . GLN A 1 90 ? 14.357 -4.324 -15.611 1.00 94.62 90 GLN A C 1
ATOM 726 O O . GLN A 1 90 ? 13.274 -4.879 -15.415 1.00 94.62 90 GLN A O 1
ATOM 731 N N . HIS A 1 91 ? 15.047 -4.485 -16.740 1.00 94.12 91 HIS A N 1
ATOM 732 C CA . HIS A 1 91 ? 14.620 -5.350 -17.837 1.00 94.12 91 HIS A CA 1
ATOM 733 C C . HIS A 1 91 ? 14.493 -6.803 -17.377 1.00 94.12 91 HIS A C 1
ATOM 735 O O . HIS A 1 91 ? 13.439 -7.410 -17.570 1.00 94.12 91 HIS A O 1
ATOM 741 N N . LYS A 1 92 ? 15.485 -7.340 -16.654 1.00 92.75 92 LYS A N 1
ATOM 742 C CA . LYS A 1 92 ? 15.400 -8.682 -16.051 1.00 92.75 92 LYS A CA 1
ATOM 743 C C . LYS A 1 92 ? 14.220 -8.807 -15.088 1.00 92.75 92 LYS A C 1
ATOM 745 O O . LYS A 1 92 ? 13.502 -9.802 -15.128 1.00 92.75 92 LYS A O 1
ATOM 750 N N . LYS A 1 93 ? 13.968 -7.804 -14.239 1.00 91.25 93 LYS A N 1
ATOM 751 C CA . LYS A 1 93 ? 12.796 -7.786 -13.344 1.00 91.25 93 LYS A CA 1
ATOM 752 C C . LYS A 1 93 ? 11.484 -7.772 -14.128 1.00 91.25 93 LYS A C 1
ATOM 754 O O . LYS A 1 93 ? 10.567 -8.496 -13.750 1.00 91.25 93 LYS A O 1
ATOM 759 N N . LYS A 1 94 ? 11.390 -6.983 -15.202 1.00 86.75 94 LYS A N 1
ATOM 760 C CA . LYS A 1 94 ? 10.226 -6.959 -16.102 1.00 86.75 94 LYS A CA 1
ATOM 761 C C . LYS A 1 94 ? 10.019 -8.329 -16.758 1.00 86.75 94 LYS A C 1
ATOM 763 O O . LYS A 1 94 ? 8.918 -8.848 -16.676 1.00 86.75 94 LYS A O 1
ATOM 768 N N . HIS A 1 95 ? 11.072 -8.961 -17.282 1.00 82.31 95 HIS A N 1
ATOM 769 C CA . HIS A 1 95 ? 10.995 -10.310 -17.862 1.00 82.31 95 HIS A CA 1
ATOM 770 C C . HIS A 1 95 ? 10.629 -11.398 -16.840 1.00 82.31 95 HIS A C 1
ATOM 772 O O . HIS A 1 95 ? 9.905 -12.332 -17.173 1.00 82.31 95 HIS A O 1
ATOM 778 N N . ARG A 1 96 ? 11.091 -11.289 -15.585 1.00 84.31 96 ARG A N 1
ATOM 779 C CA . ARG A 1 96 ? 10.714 -12.226 -14.508 1.00 84.31 96 ARG A CA 1
ATOM 780 C C . ARG A 1 96 ? 9.253 -12.082 -14.084 1.00 84.31 96 ARG A C 1
ATOM 782 O O . ARG A 1 96 ? 8.653 -13.061 -13.644 1.00 84.31 96 ARG A O 1
ATOM 789 N N . LYS A 1 97 ? 8.679 -10.881 -14.192 1.00 81.88 97 LYS A N 1
ATOM 790 C CA . LYS A 1 97 ? 7.255 -10.641 -13.947 1.00 81.88 97 LYS A CA 1
ATOM 791 C C . LYS A 1 97 ? 6.460 -11.184 -15.132 1.00 81.88 97 LYS A C 1
ATOM 793 O O . LYS A 1 97 ? 6.199 -10.474 -16.097 1.00 81.88 97 LYS A O 1
ATOM 798 N N . LYS A 1 98 ? 6.059 -12.451 -15.049 1.00 78.50 98 LYS A N 1
ATOM 799 C CA . LYS A 1 98 ? 5.043 -12.992 -15.954 1.00 78.50 98 LYS A CA 1
ATOM 800 C C . LYS A 1 98 ? 3.767 -12.164 -15.767 1.00 78.50 98 LYS A C 1
ATOM 802 O O . LYS A 1 98 ? 3.353 -11.927 -14.632 1.00 78.50 98 LYS A O 1
ATOM 807 N N . GLY A 1 99 ? 3.195 -11.670 -16.864 1.00 76.69 99 GLY A N 1
ATOM 808 C CA . GLY A 1 99 ? 1.908 -10.979 -16.818 1.00 76.69 99 GLY A CA 1
ATOM 809 C C . GLY A 1 99 ? 0.838 -11.897 -16.226 1.00 76.69 99 GLY A C 1
ATOM 810 O O . GLY A 1 99 ? 0.903 -13.115 -16.406 1.00 76.69 99 GLY A O 1
ATOM 811 N N . LYS A 1 100 ? -0.138 -11.323 -15.513 1.00 78.62 100 LYS A N 1
ATOM 812 C CA . LYS A 1 100 ? -1.349 -12.066 -15.150 1.00 78.62 100 LYS A CA 1
ATOM 813 C C . LYS A 1 100 ? -2.042 -12.476 -16.452 1.00 78.62 100 LYS A C 1
ATOM 815 O O . LYS A 1 100 ? -2.194 -11.645 -17.347 1.00 78.62 100 LYS A O 1
ATOM 820 N N . ALA A 1 101 ? -2.384 -13.754 -16.582 1.00 79.75 101 ALA A N 1
ATOM 821 C CA . ALA A 1 101 ? -3.134 -14.224 -17.736 1.00 79.75 101 ALA A CA 1
ATOM 822 C C . ALA A 1 101 ? -4.549 -13.644 -17.669 1.00 79.75 101 ALA A C 1
ATOM 824 O O . ALA A 1 101 ? -5.184 -13.728 -16.620 1.00 79.75 101 ALA A O 1
ATOM 825 N N . LEU A 1 102 ? -5.015 -13.071 -18.781 1.00 81.19 102 LEU A N 1
ATOM 826 C CA . LEU A 1 102 ? -6.401 -12.636 -18.904 1.00 81.19 102 LEU A CA 1
ATOM 827 C C . LEU A 1 102 ? -7.312 -13.858 -18.783 1.00 81.19 102 LEU A C 1
ATOM 829 O O . LEU A 1 102 ? -7.123 -14.832 -19.515 1.00 81.19 102 LEU A O 1
ATOM 833 N N . ASP A 1 103 ? -8.302 -13.787 -17.895 1.00 80.50 103 ASP A N 1
ATOM 834 C CA . ASP A 1 103 ? -9.306 -14.843 -17.714 1.00 80.50 103 ASP A CA 1
ATOM 835 C C . ASP A 1 103 ? -10.276 -14.873 -18.914 1.00 80.50 103 ASP A C 1
ATOM 837 O O . ASP A 1 103 ? -11.369 -14.293 -18.916 1.00 80.50 103 ASP A O 1
ATOM 841 N N . LEU A 1 104 ? -9.822 -15.502 -19.999 1.00 80.69 104 LEU A N 1
ATOM 842 C CA . LEU A 1 104 ? -10.604 -15.750 -21.202 1.00 80.69 104 LEU A CA 1
ATOM 843 C C . LEU A 1 104 ? -11.451 -17.002 -20.962 1.00 80.69 104 LEU A C 1
ATOM 845 O O . LEU A 1 104 ? -10.971 -18.123 -21.096 1.00 80.69 104 LEU A O 1
ATOM 849 N N . GLN A 1 105 ? -12.721 -16.808 -20.598 1.00 76.88 105 GLN A N 1
ATOM 850 C CA . GLN A 1 105 ? -13.663 -17.913 -20.403 1.00 76.88 105 GLN A CA 1
ATOM 851 C C . GLN A 1 105 ? -13.770 -18.766 -21.675 1.00 76.88 105 GLN A C 1
ATOM 853 O O . GLN A 1 105 ? -14.357 -18.344 -22.677 1.00 76.88 105 GLN A O 1
ATOM 858 N N . GLN A 1 106 ? -13.216 -19.974 -21.614 1.00 68.81 106 GLN A N 1
ATOM 859 C CA . GLN A 1 106 ? -13.323 -20.983 -22.658 1.00 68.81 106 GLN A CA 1
ATOM 860 C C . GLN A 1 106 ? -14.658 -21.720 -22.504 1.00 68.81 106 GLN A C 1
ATOM 862 O O . GLN A 1 106 ? -14.992 -22.204 -21.423 1.00 68.81 106 GLN A O 1
ATOM 867 N N . ARG A 1 107 ? -15.455 -21.784 -23.577 1.00 65.25 107 ARG A N 1
ATOM 868 C CA . ARG A 1 107 ? -16.588 -22.718 -23.635 1.00 65.25 107 ARG A CA 1
ATOM 869 C C . ARG A 1 107 ? -16.017 -24.136 -23.672 1.00 65.25 107 ARG A C 1
ATOM 871 O O . ARG A 1 107 ? -15.007 -24.345 -24.334 1.00 65.25 107 ARG A O 1
ATOM 878 N N . GLN A 1 108 ? -16.641 -25.085 -22.975 1.00 61.50 108 GLN A N 1
ATOM 879 C CA . GLN A 1 108 ? -16.208 -26.491 -22.861 1.00 61.50 108 GLN A CA 1
ATOM 880 C C . GLN A 1 108 ? -16.325 -27.284 -24.183 1.00 61.50 108 GLN A C 1
ATOM 882 O O . GLN A 1 108 ? -16.583 -28.483 -24.175 1.00 61.50 108 GLN A O 1
ATOM 887 N N . GLU A 1 109 ? -16.179 -26.634 -25.335 1.00 63.91 109 GLU A N 1
ATOM 888 C CA . GLU A 1 109 ? -16.124 -27.318 -26.619 1.00 63.91 109 GLU A CA 1
ATOM 889 C C . GLU A 1 109 ? -14.760 -28.003 -26.744 1.00 63.91 109 GLU A C 1
ATOM 891 O O . GLU A 1 109 ? -13.698 -27.393 -26.592 1.00 63.91 109 GLU A O 1
ATOM 896 N N . TYR A 1 110 ? -14.835 -29.321 -26.918 1.00 59.59 110 TYR A N 1
ATOM 897 C CA . TYR A 1 110 ? -13.757 -30.297 -26.852 1.00 59.59 110 TYR A CA 1
ATOM 898 C C . TYR A 1 110 ? -12.668 -30.021 -27.893 1.00 59.59 110 TYR A C 1
ATOM 900 O O . TYR A 1 110 ? -12.699 -30.563 -28.993 1.00 59.59 110 TYR A O 1
ATOM 908 N N . HIS A 1 111 ? -11.680 -29.195 -27.550 1.00 57.91 111 HIS A N 1
ATOM 909 C CA . HIS A 1 111 ? -10.529 -28.935 -28.412 1.00 57.91 111 HIS A CA 1
ATOM 910 C C . HIS A 1 111 ? -9.241 -28.858 -27.585 1.00 57.91 111 HIS A C 1
ATOM 912 O O . HIS A 1 111 ? -8.973 -27.872 -26.904 1.00 57.91 111 HIS A O 1
ATOM 918 N N . GLY A 1 112 ? -8.412 -29.902 -27.676 1.00 70.19 112 GLY A N 1
ATOM 919 C CA . GLY A 1 112 ? -7.060 -29.962 -27.102 1.00 70.19 112 GLY A CA 1
ATOM 920 C C . GLY A 1 112 ? -6.003 -29.210 -27.924 1.00 70.19 112 GLY A C 1
ATOM 921 O O . GLY A 1 112 ? -4.873 -29.677 -28.027 1.00 70.19 112 GLY A O 1
ATOM 922 N N . GLY A 1 113 ? -6.374 -28.090 -28.556 1.00 77.38 113 GLY A N 1
ATOM 923 C CA . GLY A 1 113 ? -5.513 -27.298 -29.444 1.00 77.38 113 GLY A CA 1
ATOM 924 C C . GLY A 1 113 ? -5.366 -25.835 -29.010 1.00 77.38 113 GLY A C 1
ATOM 925 O O . GLY A 1 113 ? -6.026 -25.373 -28.080 1.00 77.38 113 GLY A O 1
ATOM 926 N N . SER A 1 114 ? -4.498 -25.079 -29.692 1.00 75.56 114 SER A N 1
ATOM 927 C CA . SER A 1 114 ? -4.334 -23.638 -29.455 1.00 75.56 114 SER A CA 1
ATOM 928 C C . SER A 1 114 ? -5.584 -22.859 -29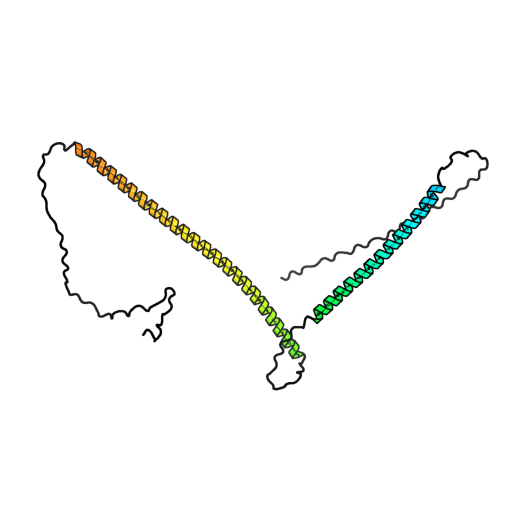.881 1.00 75.56 114 SER A C 1
ATOM 930 O O . SER A 1 114 ? -5.967 -22.897 -31.050 1.00 75.56 114 SER A O 1
ATOM 932 N N . VAL A 1 115 ? -6.192 -22.112 -28.957 1.00 75.69 115 VAL A N 1
ATOM 933 C CA . VAL A 1 115 ? -7.382 -21.290 -29.228 1.00 75.69 115 VAL A CA 1
ATOM 934 C C . VAL A 1 115 ? -6.964 -19.894 -29.689 1.00 75.69 115 VAL A C 1
ATOM 936 O O . VAL A 1 115 ? -6.340 -19.145 -28.934 1.00 75.69 115 VAL A O 1
ATOM 939 N N . PHE A 1 116 ? -7.328 -19.520 -30.917 1.00 78.25 116 PHE A N 1
ATOM 940 C CA . PHE A 1 116 ? -7.171 -18.147 -31.392 1.00 78.25 116 PHE A CA 1
ATOM 941 C C . PHE A 1 116 ? -8.333 -17.282 -30.896 1.00 78.25 116 PHE A C 1
ATOM 943 O O . PHE A 1 116 ? -9.502 -17.557 -31.165 1.00 78.25 116 PHE A O 1
ATOM 950 N N . TRP A 1 117 ? -8.015 -16.212 -30.172 1.00 83.62 117 TRP A N 1
ATOM 951 C CA . TRP A 1 117 ? -9.021 -15.329 -29.595 1.00 83.62 117 TRP A CA 1
ATOM 952 C C . TRP A 1 117 ? -9.278 -14.115 -30.481 1.00 83.62 117 TRP A C 1
ATOM 954 O O . TRP A 1 117 ? -8.368 -13.358 -30.811 1.00 83.62 117 TRP A O 1
ATOM 964 N N . SER A 1 118 ? -10.552 -13.869 -30.792 1.00 86.38 118 SER A N 1
ATOM 965 C CA . SER A 1 118 ? -10.968 -12.626 -31.445 1.00 86.38 118 SER A CA 1
ATOM 966 C C . SER A 1 118 ? -10.664 -11.408 -30.549 1.00 86.38 118 SER A C 1
ATOM 968 O O . SER A 1 118 ? -10.935 -11.465 -29.343 1.00 86.38 118 SER A O 1
ATOM 970 N N . PRO A 1 119 ? -10.208 -10.262 -31.098 1.00 90.12 119 PRO A N 1
ATOM 971 C CA . PRO A 1 119 ? -9.937 -9.038 -30.330 1.00 90.12 119 PRO A CA 1
ATOM 972 C C . PRO A 1 119 ? -11.098 -8.568 -29.440 1.00 90.12 119 PRO A C 1
ATOM 974 O O . PRO A 1 119 ? -10.891 -7.942 -28.398 1.00 90.12 119 PRO A O 1
ATOM 977 N N . ARG A 1 120 ? -12.343 -8.884 -29.820 1.00 88.69 120 ARG A N 1
ATOM 978 C CA . ARG A 1 120 ? -13.533 -8.617 -29.000 1.00 88.69 120 ARG A CA 1
ATOM 979 C C . ARG A 1 120 ? -13.485 -9.349 -27.651 1.00 88.69 120 ARG A C 1
ATOM 981 O O . ARG A 1 120 ? -13.791 -8.736 -26.633 1.00 88.69 120 ARG A O 1
ATOM 988 N N . LYS A 1 121 ? -13.038 -10.609 -27.621 1.00 87.06 121 LYS A N 1
ATOM 989 C CA . LYS A 1 121 ? -12.940 -11.421 -26.395 1.00 87.06 121 LYS A CA 1
ATOM 990 C C . LYS A 1 121 ? -11.878 -10.899 -25.432 1.00 87.06 121 LYS A C 1
ATOM 992 O O . LYS A 1 121 ? -12.112 -10.876 -24.228 1.00 87.06 121 LYS A O 1
ATOM 997 N N . LEU A 1 122 ? -10.765 -10.385 -25.957 1.00 87.31 122 LEU A N 1
ATOM 998 C CA . LEU A 1 122 ? -9.746 -9.719 -25.140 1.00 87.31 122 LEU A CA 1
ATOM 999 C C . LEU A 1 122 ? -10.298 -8.458 -24.462 1.00 87.31 122 LEU A C 1
ATOM 1001 O O . LEU A 1 122 ? -10.013 -8.221 -23.290 1.00 87.31 122 LEU A O 1
ATOM 1005 N N . ARG A 1 123 ? -11.098 -7.653 -25.178 1.00 90.12 123 ARG A N 1
ATOM 1006 C CA . ARG A 1 123 ? -11.748 -6.466 -24.593 1.00 90.12 123 ARG A CA 1
ATOM 1007 C C . ARG A 1 123 ? -12.740 -6.845 -23.494 1.00 90.12 123 ARG A C 1
ATOM 1009 O O . ARG A 1 123 ? -12.720 -6.224 -22.437 1.00 90.12 123 ARG A O 1
ATOM 1016 N N . GLU A 1 124 ? -13.553 -7.877 -23.716 1.00 90.38 124 GLU A N 1
ATOM 1017 C CA . GLU A 1 124 ? -14.503 -8.390 -22.718 1.00 90.38 124 GLU A CA 1
ATOM 1018 C C . GLU A 1 124 ? -13.791 -8.893 -21.449 1.00 90.38 124 GLU A C 1
ATOM 1020 O O . GLU A 1 124 ? -14.204 -8.550 -20.343 1.00 90.38 124 GLU A O 1
ATOM 1025 N N . ALA A 1 125 ? -12.694 -9.647 -21.584 1.00 89.50 125 ALA A N 1
ATOM 1026 C CA . ALA A 1 125 ? -11.911 -10.117 -20.436 1.00 89.50 125 ALA A CA 1
ATOM 1027 C C . ALA A 1 125 ? -11.288 -8.960 -19.640 1.00 89.50 125 ALA A C 1
ATOM 1029 O O . ALA A 1 125 ? -11.433 -8.908 -18.421 1.00 89.50 125 ALA A O 1
ATOM 1030 N N . ARG A 1 126 ? -10.686 -7.978 -20.324 1.00 91.00 126 ARG A N 1
ATOM 1031 C CA . ARG A 1 126 ? -10.135 -6.777 -19.670 1.00 91.00 126 ARG A CA 1
ATOM 1032 C C . ARG A 1 126 ? -11.203 -5.971 -18.935 1.00 91.00 126 ARG A C 1
ATOM 1034 O O . ARG A 1 126 ? -10.954 -5.495 -17.834 1.00 91.00 126 ARG A O 1
ATOM 1041 N N . ALA A 1 127 ? -12.389 -5.821 -19.527 1.00 92.50 127 ALA A N 1
ATOM 1042 C CA . ALA A 1 127 ? -13.498 -5.126 -18.881 1.00 92.50 127 ALA A CA 1
ATOM 1043 C C . ALA A 1 127 ? -13.923 -5.830 -17.581 1.00 92.50 127 ALA A C 1
ATOM 1045 O O . ALA A 1 127 ? -14.169 -5.166 -16.580 1.00 92.50 127 ALA A O 1
ATOM 1046 N N . ARG A 1 128 ? -13.951 -7.168 -17.571 1.00 89.38 128 ARG A N 1
ATOM 1047 C CA . ARG A 1 128 ? -14.272 -7.960 -16.372 1.00 89.38 128 ARG A CA 1
ATOM 1048 C C . ARG A 1 128 ? -13.208 -7.840 -15.291 1.00 89.38 128 ARG A C 1
ATOM 1050 O O . ARG A 1 128 ? -13.562 -7.681 -14.131 1.00 89.38 128 ARG A O 1
ATOM 1057 N N . GLU A 1 129 ? -11.929 -7.901 -15.653 1.00 89.75 129 GLU A N 1
ATOM 1058 C CA . GLU A 1 129 ? -10.845 -7.692 -14.687 1.00 89.75 129 GLU A CA 1
ATOM 1059 C C . GLU A 1 129 ? -10.903 -6.297 -14.073 1.00 89.75 129 GLU A C 1
ATOM 1061 O O . GLU A 1 129 ? -10.813 -6.176 -12.858 1.00 89.75 129 GLU A O 1
ATOM 1066 N N . ALA A 1 130 ? -11.151 -5.261 -14.877 1.00 92.44 130 ALA A N 1
ATOM 1067 C CA . ALA A 1 130 ? -11.302 -3.902 -14.366 1.00 92.44 130 ALA A CA 1
ATOM 1068 C C . ALA A 1 130 ? -12.476 -3.771 -13.379 1.00 92.44 130 ALA A C 1
ATOM 1070 O O . ALA A 1 130 ? -12.374 -3.019 -12.413 1.00 92.44 130 ALA A O 1
ATOM 1071 N N . VAL A 1 131 ? -13.578 -4.496 -13.603 1.00 94.06 131 VAL A N 1
ATOM 1072 C CA . VAL A 1 131 ? -14.696 -4.570 -12.647 1.00 94.06 131 VAL A CA 1
ATOM 1073 C C . VAL A 1 131 ? -14.266 -5.296 -11.371 1.00 94.06 131 VAL A C 1
ATOM 1075 O O . VAL A 1 131 ? -14.387 -4.717 -10.300 1.00 94.06 131 VAL A O 1
ATOM 1078 N N . ARG A 1 132 ? -13.659 -6.488 -11.474 1.00 90.38 132 ARG A N 1
ATOM 1079 C CA . ARG A 1 132 ? -13.171 -7.239 -10.301 1.00 90.38 132 ARG A CA 1
ATOM 1080 C C . ARG A 1 132 ? -12.182 -6.425 -9.465 1.00 90.38 132 ARG A C 1
ATOM 1082 O O . ARG A 1 132 ? -12.279 -6.416 -8.246 1.00 90.38 132 ARG A O 1
ATOM 1089 N N . GLU A 1 133 ? -11.248 -5.719 -10.099 1.00 92.62 133 GLU A N 1
ATOM 1090 C CA . GLU A 1 133 ? -10.286 -4.868 -9.392 1.00 92.62 133 GLU A CA 1
ATOM 1091 C C . GLU A 1 133 ? -10.978 -3.713 -8.657 1.00 92.62 133 GLU A C 1
ATOM 1093 O O . GLU A 1 133 ? -10.614 -3.415 -7.518 1.00 92.62 133 GLU A O 1
ATOM 1098 N N . ARG A 1 134 ? -11.995 -3.087 -9.266 1.00 94.44 134 ARG A N 1
ATOM 1099 C CA . ARG A 1 134 ? -12.807 -2.057 -8.599 1.00 94.44 134 ARG A CA 1
ATOM 1100 C C . ARG A 1 134 ? -13.550 -2.639 -7.404 1.00 94.44 134 ARG A C 1
ATOM 1102 O O . ARG A 1 134 ? -13.369 -2.125 -6.303 1.00 94.44 134 ARG A O 1
ATOM 1109 N N . ASP A 1 135 ? -14.265 -3.742 -7.592 1.00 95.62 135 ASP A N 1
ATOM 1110 C CA . ASP A 1 135 ? -15.018 -4.414 -6.531 1.00 95.62 135 ASP A CA 1
ATOM 1111 C C . ASP A 1 135 ? -14.095 -4.802 -5.366 1.00 95.62 135 ASP A C 1
ATOM 1113 O O . ASP A 1 135 ? -14.362 -4.463 -4.217 1.00 95.62 135 ASP A O 1
ATOM 1117 N N . GLU A 1 136 ? -12.929 -5.396 -5.644 1.00 95.50 136 GLU A N 1
ATOM 1118 C CA . GLU A 1 136 ? -11.934 -5.715 -4.616 1.00 95.50 136 GLU A CA 1
ATOM 1119 C C . GLU A 1 136 ? -11.445 -4.474 -3.857 1.00 95.50 136 GLU A C 1
ATOM 1121 O O . GLU A 1 136 ? -11.175 -4.537 -2.651 1.00 95.50 136 GLU A O 1
ATOM 1126 N N . THR A 1 137 ? -11.242 -3.349 -4.549 1.00 95.00 137 THR A N 1
ATOM 1127 C CA . THR A 1 137 ? -10.833 -2.102 -3.887 1.00 95.00 137 THR A CA 1
ATOM 1128 C C . THR A 1 137 ? -11.951 -1.541 -3.020 1.00 95.00 137 THR A C 1
ATOM 1130 O O . THR A 1 137 ? -11.689 -1.131 -1.887 1.00 95.00 137 THR A O 1
ATOM 1133 N N . GLU A 1 138 ? -13.192 -1.585 -3.497 1.00 96.31 138 GLU A N 1
ATOM 1134 C CA . GLU A 1 138 ? -14.368 -1.152 -2.752 1.00 96.31 138 GLU A CA 1
ATOM 1135 C C . GLU A 1 138 ? -14.608 -2.037 -1.528 1.00 96.31 138 GLU A C 1
ATOM 1137 O O . GLU A 1 138 ? -14.782 -1.512 -0.430 1.00 96.31 138 GLU A O 1
ATOM 1142 N N . GLU A 1 139 ? -14.499 -3.359 -1.655 1.00 96.88 139 GLU A N 1
ATOM 1143 C CA . GLU A 1 139 ? -14.582 -4.301 -0.537 1.00 96.88 139 GLU A CA 1
ATOM 1144 C C . GLU A 1 139 ? -13.489 -4.050 0.508 1.00 96.88 139 GLU A C 1
ATOM 1146 O O . GLU A 1 139 ? -13.757 -4.056 1.714 1.00 96.88 139 GLU A O 1
ATOM 1151 N N . LYS A 1 140 ? -12.246 -3.781 0.081 1.00 97.44 140 LYS A N 1
ATOM 1152 C CA . LYS A 1 140 ? -11.149 -3.420 0.999 1.00 97.44 140 LYS A CA 1
ATOM 1153 C C . LYS A 1 140 ? -11.470 -2.127 1.751 1.00 97.44 140 LYS A C 1
ATOM 1155 O O . LYS A 1 140 ? -11.262 -2.064 2.968 1.00 97.44 140 LYS A O 1
ATOM 1160 N N . LEU A 1 141 ? -12.013 -1.123 1.061 1.00 97.06 141 LEU A N 1
ATOM 1161 C CA . LEU A 1 141 ? -12.445 0.137 1.670 1.00 97.06 141 LEU A CA 1
ATOM 1162 C C . LEU A 1 141 ? -13.620 -0.068 2.635 1.00 97.06 141 LEU A C 1
ATOM 1164 O O . LEU A 1 141 ? -13.585 0.451 3.753 1.00 97.06 141 LEU A O 1
ATOM 1168 N N . GLN A 1 142 ? -14.628 -0.852 2.255 1.00 97.12 142 GLN A N 1
ATOM 1169 C CA . GLN A 1 142 ? -15.766 -1.190 3.109 1.00 97.12 142 GLN A CA 1
ATOM 1170 C C . GLN A 1 142 ? -15.307 -1.942 4.356 1.00 97.12 142 GLN A C 1
ATOM 1172 O O . GLN A 1 142 ? -15.632 -1.536 5.468 1.00 97.12 142 GLN A O 1
ATOM 1177 N N . LYS A 1 143 ? -14.453 -2.959 4.211 1.00 98.06 143 LYS A N 1
ATOM 1178 C CA . LYS A 1 143 ? -13.886 -3.709 5.339 1.00 98.06 143 LYS A CA 1
ATOM 1179 C C . LYS A 1 143 ? -13.097 -2.806 6.285 1.00 98.06 143 LYS A C 1
ATOM 1181 O O . LYS A 1 143 ? -13.177 -2.984 7.500 1.00 98.06 143 LYS A O 1
ATOM 1186 N N . ALA A 1 144 ? -12.355 -1.831 5.759 1.00 97.25 144 ALA A N 1
ATOM 1187 C CA . ALA A 1 144 ? -11.671 -0.835 6.579 1.00 97.25 144 ALA A CA 1
ATOM 1188 C C . ALA A 1 144 ? -12.664 0.060 7.342 1.00 97.25 144 ALA A C 1
ATOM 1190 O O . ALA A 1 144 ? -12.483 0.278 8.539 1.00 97.25 144 ALA A O 1
ATOM 1191 N N . ARG A 1 145 ? -13.739 0.525 6.691 1.00 97.44 145 ARG A N 1
ATOM 1192 C CA . ARG A 1 145 ? -14.809 1.310 7.337 1.00 97.44 145 ARG A CA 1
ATOM 1193 C C . ARG A 1 145 ? -15.530 0.509 8.422 1.00 97.44 145 ARG A C 1
ATOM 1195 O O . ARG A 1 145 ? -15.646 0.989 9.544 1.00 97.44 145 ARG A O 1
ATOM 1202 N N . SER A 1 146 ? -15.924 -0.730 8.135 1.00 97.00 146 SER A N 1
ATOM 1203 C CA . SER A 1 146 ? -16.578 -1.609 9.109 1.00 97.00 146 SER A CA 1
ATOM 1204 C C . SER A 1 146 ? -15.678 -1.922 10.303 1.00 97.00 146 SER A C 1
ATOM 1206 O O . SER A 1 146 ? -16.173 -2.049 11.417 1.00 97.00 146 SER A O 1
ATOM 1208 N N . LYS A 1 147 ? -14.356 -2.036 10.106 1.00 98.06 147 LYS A N 1
ATOM 1209 C CA . LYS A 1 147 ? -13.408 -2.162 11.224 1.00 98.06 147 LYS A CA 1
ATOM 1210 C C . LYS A 1 147 ? -13.424 -0.921 12.116 1.00 98.06 147 LYS A C 1
ATOM 1212 O O . LYS A 1 147 ? -13.536 -1.079 13.322 1.00 98.06 147 LYS A O 1
ATOM 1217 N N . LYS A 1 148 ? -13.377 0.284 11.537 1.00 97.38 148 LYS A N 1
ATOM 1218 C CA . LYS A 1 148 ? -13.437 1.539 12.308 1.00 97.38 148 LYS A CA 1
ATOM 1219 C C . LYS A 1 148 ? -14.725 1.644 13.127 1.00 97.38 148 LYS A C 1
ATOM 1221 O O . LYS A 1 148 ? -14.655 1.805 14.336 1.00 97.38 148 LYS A O 1
ATOM 1226 N N . GLN A 1 149 ? -15.872 1.404 12.491 1.00 96.56 149 GLN A N 1
ATOM 1227 C CA . GLN A 1 149 ? -17.175 1.414 13.167 1.00 96.56 149 GLN A CA 1
ATOM 1228 C C . GLN A 1 149 ? -17.259 0.390 14.309 1.00 96.56 149 GLN A C 1
ATOM 1230 O O . GLN A 1 149 ? -17.879 0.647 15.335 1.00 96.56 149 GLN A O 1
ATOM 1235 N N . ARG A 1 150 ? -16.636 -0.786 14.153 1.00 97.31 150 ARG A N 1
ATOM 1236 C CA . ARG A 1 150 ? -16.594 -1.805 15.214 1.00 97.31 150 ARG A CA 1
ATOM 1237 C C . ARG A 1 150 ? -15.758 -1.372 16.411 1.00 97.31 150 ARG A C 1
ATOM 1239 O O . ARG A 1 150 ? -16.160 -1.664 17.532 1.00 97.31 150 ARG A O 1
ATOM 1246 N N . GLU A 1 151 ? -14.620 -0.720 16.185 1.00 97.38 151 GLU A N 1
ATOM 1247 C CA . GLU A 1 151 ? -13.799 -0.194 17.281 1.00 97.38 151 GLU A CA 1
ATOM 1248 C C . GLU A 1 151 ? -14.517 0.955 17.999 1.00 97.38 151 GLU A C 1
ATOM 1250 O O . GLU A 1 151 ? -14.594 0.946 19.223 1.00 97.38 151 GLU A O 1
ATOM 1255 N N . GLU A 1 152 ? -15.143 1.874 17.261 1.00 96.75 152 GLU A N 1
ATOM 1256 C CA . GLU A 1 152 ? -15.955 2.957 17.838 1.00 96.75 152 GLU A CA 1
ATOM 1257 C C . GLU A 1 152 ? -17.106 2.405 18.695 1.00 96.75 152 GLU A C 1
ATOM 1259 O O . GLU A 1 152 ? -17.253 2.780 19.855 1.00 96.75 152 GLU A O 1
ATOM 1264 N N . ALA A 1 153 ? -17.866 1.433 18.179 1.00 97.50 153 ALA A N 1
ATOM 1265 C CA . ALA A 1 153 ? -18.938 0.786 18.936 1.00 97.50 153 ALA A CA 1
ATOM 1266 C C . ALA A 1 153 ? -18.419 -0.002 20.152 1.00 97.50 153 ALA A C 1
ATOM 1268 O O . ALA A 1 153 ? -19.134 -0.181 21.138 1.00 97.50 153 ALA A O 1
ATOM 1269 N N . ARG A 1 154 ? -17.186 -0.518 20.096 1.00 97.69 154 ARG A N 1
ATOM 1270 C CA . ARG A 1 154 ? -16.561 -1.205 21.230 1.00 97.69 154 ARG A CA 1
ATOM 1271 C C . ARG A 1 154 ? -16.202 -0.220 22.337 1.00 97.69 154 ARG A C 1
ATOM 1273 O O . ARG A 1 154 ? -16.449 -0.554 23.492 1.00 97.69 154 ARG A O 1
ATOM 1280 N N . LEU A 1 155 ? -15.660 0.946 21.987 1.00 97.44 155 LEU A N 1
ATOM 1281 C CA . LEU A 1 155 ? -15.362 2.019 22.938 1.00 97.44 155 LEU A CA 1
ATOM 1282 C C . LEU A 1 155 ? -16.648 2.532 23.591 1.00 97.44 155 LEU A C 1
ATOM 1284 O O . LEU A 1 155 ? -16.761 2.474 24.807 1.00 97.44 155 LEU A O 1
ATOM 1288 N N . GLN A 1 156 ? -17.675 2.849 22.796 1.00 95.81 156 GLN A N 1
ATOM 1289 C CA . GLN A 1 156 ? -18.981 3.276 23.319 1.00 95.81 156 GLN A CA 1
ATOM 1290 C C . GLN A 1 156 ? -19.567 2.276 24.323 1.00 95.81 156 GLN A C 1
ATOM 1292 O O . GLN A 1 156 ? -20.029 2.650 25.393 1.00 95.81 156 GLN A O 1
ATOM 1297 N N . ARG A 1 157 ? -19.491 0.972 24.028 1.00 97.12 157 ARG A N 1
ATOM 1298 C CA . ARG A 1 157 ? -19.949 -0.067 24.965 1.00 97.12 157 ARG A CA 1
ATOM 1299 C C . ARG A 1 157 ? -19.122 -0.130 26.244 1.00 97.12 157 ARG A C 1
ATOM 1301 O O . ARG A 1 157 ? -19.654 -0.540 27.272 1.00 97.12 157 ARG A O 1
ATOM 1308 N N . GLN A 1 158 ? -17.826 0.163 26.181 1.00 96.81 158 GLN A N 1
ATOM 1309 C CA . GLN A 1 158 ? -16.983 0.217 27.375 1.00 96.81 158 GLN A CA 1
ATOM 1310 C C . GLN A 1 158 ? -17.397 1.398 28.248 1.00 96.81 158 GLN A C 1
ATOM 1312 O O . GLN A 1 158 ? -17.672 1.180 29.427 1.00 96.81 158 GLN A O 1
ATOM 1317 N N . ASP A 1 159 ? -17.567 2.572 27.647 1.00 97.19 159 ASP A N 1
ATOM 1318 C CA . ASP A 1 159 ? -18.007 3.788 28.333 1.00 97.19 159 ASP A CA 1
ATOM 1319 C C . ASP A 1 159 ? -19.385 3.579 28.989 1.00 97.19 159 ASP A C 1
ATOM 1321 O O . ASP A 1 159 ? -19.534 3.745 30.199 1.00 97.19 159 ASP A O 1
ATOM 1325 N N . GLU A 1 160 ? -20.368 3.058 28.245 1.00 96.31 160 GLU A N 1
ATOM 1326 C CA . GLU A 1 160 ? -21.705 2.734 28.772 1.00 96.31 160 GLU A CA 1
ATOM 1327 C C . GLU A 1 160 ? -21.656 1.732 29.943 1.00 96.31 160 GLU A C 1
ATOM 1329 O O . GLU A 1 160 ? -22.446 1.799 30.893 1.00 96.31 160 GLU A O 1
ATOM 1334 N N . LEU A 1 161 ? -20.753 0.748 29.888 1.00 97.06 161 LEU A N 1
ATOM 1335 C CA . LEU A 1 161 ? -20.593 -0.232 30.963 1.00 97.06 161 LEU A CA 1
ATOM 1336 C C . LEU A 1 161 ? -19.957 0.386 32.209 1.00 97.06 161 LEU A C 1
ATOM 1338 O O . LEU A 1 161 ? -20.332 -0.008 33.322 1.00 97.06 161 LEU A O 1
ATOM 1342 N N . GLU A 1 162 ? -19.008 1.303 32.042 1.00 95.12 162 GLU A N 1
ATOM 1343 C CA . GLU A 1 162 ? -18.390 2.051 33.136 1.00 95.12 162 GLU A CA 1
ATOM 1344 C C . GLU A 1 162 ? -19.393 2.999 33.790 1.00 95.12 162 GLU A C 1
ATOM 1346 O O . GLU A 1 162 ? -19.578 2.923 35.007 1.00 95.12 162 GLU A O 1
ATOM 1351 N N . GLU A 1 163 ? -20.145 3.769 33.007 1.00 95.44 163 GLU A N 1
ATOM 1352 C CA . GLU A 1 163 ? -21.223 4.626 33.509 1.00 95.44 163 GLU A CA 1
ATOM 1353 C C . GLU A 1 163 ? -22.250 3.820 34.312 1.00 95.44 163 GLU A C 1
ATOM 1355 O O . GLU A 1 163 ? -22.558 4.155 35.458 1.00 95.44 163 GLU A O 1
ATOM 1360 N N . ARG A 1 164 ? -22.690 2.664 33.794 1.00 96.56 164 ARG A N 1
ATOM 1361 C CA . ARG A 1 164 ? -23.590 1.749 34.522 1.00 96.56 164 ARG A CA 1
ATOM 1362 C C . ARG A 1 164 ? -22.974 1.174 35.796 1.00 96.56 164 ARG A C 1
ATOM 1364 O O . ARG A 1 164 ? -23.698 0.754 36.704 1.00 96.56 164 ARG A O 1
ATOM 1371 N N . ARG A 1 165 ? -21.651 1.013 35.876 1.00 96.81 165 ARG A N 1
ATOM 1372 C CA . ARG A 1 165 ? -20.978 0.576 37.115 1.00 96.81 165 ARG A CA 1
ATOM 1373 C C . ARG A 1 165 ? -20.964 1.706 38.137 1.00 96.81 165 ARG A C 1
ATOM 1375 O O . ARG A 1 165 ? -21.336 1.452 39.282 1.00 96.81 165 ARG A O 1
ATOM 1382 N N . VAL A 1 166 ? -20.618 2.915 37.707 1.00 96.06 166 VAL A N 1
ATOM 1383 C CA . VAL A 1 166 ? -20.597 4.117 38.547 1.00 96.06 166 VAL A CA 1
ATOM 1384 C C . VAL A 1 166 ? -21.995 4.432 39.075 1.00 96.06 166 VAL A C 1
ATOM 1386 O O . VAL A 1 166 ? -22.167 4.627 40.273 1.00 96.06 166 VAL A O 1
ATOM 1389 N N . GLU A 1 167 ? -23.021 4.396 38.228 1.00 94.62 167 GLU A N 1
ATOM 1390 C CA . GLU A 1 167 ? -24.408 4.627 38.642 1.00 94.62 167 GLU A CA 1
ATOM 1391 C C . GLU A 1 167 ? -24.864 3.606 39.695 1.00 94.62 167 GLU A C 1
ATOM 1393 O O . GLU A 1 167 ? -25.464 3.963 40.709 1.00 94.62 167 GLU A O 1
ATOM 1398 N N . ARG A 1 168 ? -24.500 2.327 39.522 1.00 95.19 168 ARG A N 1
ATOM 1399 C CA . ARG A 1 168 ? -24.773 1.288 40.527 1.00 95.19 168 ARG A CA 1
ATOM 1400 C C . ARG A 1 168 ? -24.040 1.528 41.842 1.00 95.19 168 ARG A C 1
ATOM 1402 O O . ARG A 1 168 ? -24.599 1.202 42.886 1.00 95.19 168 ARG A O 1
ATOM 1409 N N . GLN A 1 169 ? -22.810 2.038 41.810 1.00 94.56 169 GLN A N 1
ATOM 1410 C CA . GLN A 1 169 ? -22.063 2.393 43.020 1.00 94.56 169 GLN A CA 1
ATOM 1411 C C . GLN A 1 169 ? -22.718 3.573 43.734 1.00 94.56 169 GLN A C 1
ATOM 1413 O O . GLN A 1 169 ? -23.066 3.436 44.902 1.00 94.56 169 GLN A O 1
ATOM 1418 N N . ARG A 1 170 ? -23.034 4.650 43.008 1.00 96.00 170 ARG A N 1
ATOM 1419 C CA . ARG A 1 170 ? -23.754 5.813 43.550 1.00 96.00 170 ARG A CA 1
ATOM 1420 C C . ARG A 1 170 ? -25.087 5.414 44.178 1.00 96.00 170 ARG A C 1
ATOM 1422 O O . ARG A 1 170 ? -25.405 5.826 45.286 1.00 96.00 170 ARG A O 1
ATOM 1429 N N . LEU A 1 171 ? -25.856 4.546 43.517 1.00 95.25 171 LEU A N 1
ATOM 1430 C CA . LEU A 1 171 ? -27.120 4.053 44.066 1.00 95.25 171 LEU A CA 1
ATOM 1431 C C . LEU A 1 171 ? -26.921 3.219 45.343 1.00 95.25 171 LEU A C 1
ATOM 1433 O O . LEU A 1 171 ? -27.764 3.263 46.238 1.00 95.25 171 LEU A O 1
ATOM 1437 N N . LYS A 1 172 ? -25.836 2.441 45.438 1.00 96.88 172 LYS A N 1
ATOM 1438 C CA . LYS A 1 172 ? -25.496 1.703 46.664 1.00 96.88 172 LYS A CA 1
ATOM 1439 C C . LYS A 1 172 ? -25.111 2.652 47.792 1.00 96.88 172 LYS A C 1
ATOM 1441 O O . LYS A 1 172 ? -25.664 2.508 48.874 1.00 96.88 172 LYS A O 1
ATOM 1446 N N . GLU A 1 173 ? -24.250 3.626 47.522 1.00 95.31 173 GLU A N 1
ATOM 1447 C CA . GLU A 1 173 ? -23.827 4.640 48.494 1.00 95.31 173 GLU A CA 1
ATOM 1448 C C . GLU A 1 173 ? -25.030 5.416 49.031 1.00 95.31 173 GLU A C 1
ATOM 1450 O O . GLU A 1 173 ? -25.214 5.495 50.240 1.00 95.31 173 GLU A O 1
ATOM 1455 N N . MET A 1 174 ? -25.930 5.877 48.157 1.00 90.75 174 MET A N 1
ATOM 1456 C CA . MET A 1 174 ? -27.162 6.554 48.577 1.00 90.75 174 MET A CA 1
ATOM 1457 C C . MET A 1 174 ? -28.034 5.670 49.478 1.00 90.75 174 MET A C 1
ATOM 1459 O O . MET A 1 174 ? -28.544 6.131 50.497 1.00 90.75 174 MET A O 1
ATOM 1463 N N . ARG A 1 175 ? -28.174 4.378 49.149 1.00 94.81 175 ARG A N 1
ATOM 1464 C CA . ARG A 1 175 ? -28.921 3.420 49.985 1.00 94.81 175 ARG A CA 1
ATOM 1465 C C . ARG A 1 175 ? -28.238 3.156 51.326 1.00 94.81 175 ARG A C 1
ATOM 1467 O O . ARG A 1 175 ? -28.929 2.896 52.308 1.00 94.81 175 ARG A O 1
ATOM 1474 N N . GLU A 1 176 ? -26.911 3.152 51.377 1.00 94.56 176 GLU A N 1
ATOM 1475 C CA . GLU A 1 176 ? -26.155 2.970 52.619 1.00 94.56 176 GLU A CA 1
ATOM 1476 C C . GLU A 1 176 ? -26.229 4.209 53.508 1.00 94.56 176 GLU A C 1
ATOM 1478 O O . GLU A 1 176 ? -26.487 4.062 54.701 1.00 94.56 176 GLU A O 1
ATOM 1483 N N . LEU A 1 177 ? -26.122 5.408 52.931 1.00 94.88 177 LEU A N 1
ATOM 1484 C CA . LEU A 1 177 ? -26.312 6.674 53.640 1.00 94.88 177 LEU A CA 1
ATOM 1485 C C . LEU A 1 177 ? -27.722 6.778 54.230 1.00 94.88 177 LEU A C 1
ATOM 1487 O O . LEU A 1 177 ? -27.861 7.035 55.422 1.00 94.88 177 LEU A O 1
ATOM 1491 N N . GLU A 1 178 ? -28.762 6.466 53.451 1.00 95.00 178 GLU A N 1
ATOM 1492 C CA . GLU A 1 178 ? -30.149 6.461 53.938 1.00 95.00 178 GLU A CA 1
ATOM 1493 C C . GLU A 1 178 ? -30.350 5.453 55.086 1.00 95.00 178 GLU A C 1
ATOM 1495 O O . GLU A 1 178 ? -31.043 5.724 56.071 1.00 95.00 178 GLU A O 1
ATOM 1500 N N . ARG A 1 179 ? -29.738 4.264 54.990 1.00 95.44 179 ARG A N 1
ATOM 1501 C CA . ARG A 1 179 ? -29.790 3.255 56.061 1.00 95.44 179 ARG A CA 1
ATOM 1502 C C . ARG A 1 179 ? -29.038 3.711 57.308 1.00 95.44 179 ARG A C 1
ATOM 1504 O O . ARG A 1 179 ? -29.524 3.455 58.409 1.00 95.44 179 ARG A O 1
ATOM 1511 N N . ALA A 1 180 ? -27.885 4.356 57.145 1.00 95.00 180 ALA A N 1
ATOM 1512 C CA . ALA A 1 180 ? -27.084 4.886 58.241 1.00 95.00 180 ALA A CA 1
ATOM 1513 C C . ALA A 1 180 ? -27.809 6.034 58.955 1.00 95.00 180 ALA A C 1
ATOM 1515 O O . ALA A 1 180 ? -27.878 6.031 60.182 1.00 95.00 180 ALA A O 1
ATOM 1516 N N . GLU A 1 181 ? -28.429 6.949 58.208 1.00 94.06 181 GLU A N 1
ATOM 1517 C CA . GLU A 1 181 ? -29.236 8.042 58.754 1.00 94.06 181 GLU A CA 1
ATOM 1518 C C . GLU A 1 181 ? -30.438 7.503 59.538 1.00 94.06 181 GLU A C 1
ATOM 1520 O O . GLU A 1 181 ? -30.607 7.827 60.713 1.00 94.06 181 GLU A O 1
ATOM 1525 N N . LYS A 1 182 ? -31.207 6.574 58.953 1.00 96.19 182 LYS A N 1
ATOM 1526 C CA . LYS A 1 182 ? -32.325 5.913 59.651 1.00 96.19 182 LYS A CA 1
ATOM 1527 C C . LYS A 1 182 ? -31.872 5.153 60.900 1.00 96.19 182 LYS A C 1
ATOM 1529 O O . LYS A 1 182 ? -32.609 5.087 61.884 1.00 96.19 182 LYS A O 1
ATOM 1534 N N . ALA A 1 183 ? -30.691 4.536 60.877 1.00 94.62 183 ALA A N 1
ATOM 1535 C CA . ALA A 1 183 ? -30.135 3.861 62.048 1.00 94.62 183 ALA A CA 1
ATOM 1536 C C . ALA A 1 183 ? -29.717 4.862 63.138 1.00 94.62 183 ALA A C 1
ATOM 1538 O O . ALA A 1 183 ? -30.011 4.625 64.311 1.00 94.62 183 ALA A O 1
ATOM 1539 N N . ALA A 1 184 ? -29.101 5.984 62.760 1.00 93.88 184 ALA A N 1
ATOM 1540 C CA . ALA A 1 184 ? -28.723 7.059 63.673 1.00 93.88 184 ALA A CA 1
ATOM 1541 C C . ALA A 1 184 ? -29.953 7.732 64.302 1.00 93.88 184 ALA A C 1
ATOM 1543 O O . ALA A 1 184 ? -29.978 7.962 65.510 1.00 93.88 184 ALA A O 1
ATOM 1544 N N . GLU A 1 185 ? -31.008 7.971 63.521 1.00 93.94 185 GLU A N 1
ATOM 1545 C CA . GLU A 1 185 ? -32.274 8.511 64.023 1.00 93.94 185 GLU A CA 1
ATOM 1546 C C . GLU A 1 185 ? -32.913 7.567 65.055 1.00 93.94 185 GLU A C 1
ATOM 1548 O O . GLU A 1 185 ? -33.294 7.987 66.149 1.00 93.94 185 GLU A O 1
ATOM 1553 N N . ARG A 1 186 ? -32.956 6.259 64.761 1.00 94.25 186 ARG A N 1
ATOM 1554 C CA . ARG A 1 186 ? -33.446 5.247 65.714 1.00 94.25 186 ARG A CA 1
ATOM 1555 C C . ARG A 1 186 ? -32.601 5.182 66.985 1.00 94.25 186 ARG A C 1
ATOM 1557 O O . ARG A 1 186 ? -33.162 4.958 68.057 1.00 94.25 186 ARG A O 1
ATOM 1564 N N . ALA A 1 187 ? -31.283 5.347 66.876 1.00 92.25 187 ALA A N 1
ATOM 1565 C CA . ALA A 1 187 ? -30.390 5.387 68.030 1.00 92.25 187 ALA A CA 1
ATOM 1566 C C . ALA A 1 187 ? -30.696 6.601 68.918 1.00 92.25 187 ALA A C 1
ATOM 1568 O O . ALA A 1 187 ? -30.907 6.418 70.115 1.00 92.25 187 ALA A O 1
ATOM 1569 N N . ARG A 1 188 ? -30.863 7.795 68.330 1.00 92.25 188 ARG A N 1
ATOM 1570 C CA . ARG A 1 188 ? -31.258 9.006 69.071 1.00 92.25 188 ARG A CA 1
ATOM 1571 C C . ARG A 1 188 ? -32.602 8.851 69.775 1.00 92.25 188 ARG A C 1
ATOM 1573 O O . ARG A 1 188 ? -32.692 9.086 70.974 1.00 92.25 188 ARG A O 1
ATOM 1580 N N . GLN A 1 189 ? -33.628 8.355 69.081 1.00 92.94 189 GLN A N 1
ATOM 1581 C CA . GLN A 1 189 ? -34.936 8.109 69.705 1.00 92.94 189 GLN A CA 1
ATOM 1582 C C . GLN A 1 189 ? -34.853 7.095 70.856 1.00 92.94 189 GLN A C 1
ATOM 1584 O O . GLN A 1 189 ? -35.609 7.176 71.828 1.00 92.94 189 GLN A O 1
ATOM 1589 N N . LYS A 1 190 ? -33.964 6.100 70.749 1.00 94.38 190 LYS A N 1
ATOM 1590 C CA . LYS A 1 190 ? -33.733 5.134 71.822 1.00 94.38 190 LYS A CA 1
ATOM 1591 C C . LYS A 1 190 ? -33.051 5.797 73.019 1.00 94.38 190 LYS A C 1
ATOM 1593 O O . LYS A 1 190 ? -33.529 5.609 74.133 1.00 94.38 190 LYS A O 1
ATOM 1598 N N . GLU A 1 191 ? -32.004 6.583 72.791 1.00 90.56 191 GLU A N 1
ATOM 1599 C CA . GLU A 1 191 ? -31.303 7.341 73.835 1.00 90.56 191 GLU A CA 1
ATOM 1600 C C . GLU A 1 191 ? -32.247 8.303 74.562 1.00 90.56 191 GLU A C 1
ATOM 1602 O O . GLU A 1 191 ? -32.275 8.310 75.789 1.00 90.56 191 GLU A O 1
ATOM 1607 N N . GLU A 1 192 ? -33.095 9.034 73.838 1.00 90.00 192 GLU A N 1
ATOM 1608 C CA . GLU A 1 192 ? -34.112 9.915 74.425 1.00 90.00 192 GLU A CA 1
ATOM 1609 C C . GLU A 1 192 ? -35.126 9.141 75.279 1.00 90.00 192 GLU A C 1
ATOM 1611 O O . GLU A 1 192 ? -35.452 9.551 76.396 1.00 90.00 192 GLU A O 1
ATOM 1616 N N . ARG A 1 193 ? -35.610 7.987 74.797 1.00 90.50 193 ARG A N 1
ATOM 1617 C CA . ARG A 1 193 ? -36.514 7.118 75.571 1.00 90.50 193 ARG A CA 1
ATOM 1618 C C . ARG A 1 193 ? -35.843 6.569 76.821 1.00 90.50 193 ARG A C 1
ATOM 1620 O O . ARG A 1 193 ? -36.485 6.499 77.869 1.00 90.50 193 ARG A O 1
ATOM 1627 N N . ASP A 1 194 ? -34.595 6.139 76.710 1.00 90.56 194 ASP A N 1
ATOM 1628 C CA . ASP A 1 194 ? -33.850 5.569 77.826 1.00 90.56 194 ASP A CA 1
ATOM 1629 C C . ASP A 1 194 ? -33.479 6.661 78.848 1.00 90.56 194 ASP A C 1
ATOM 1631 O O . ASP A 1 194 ? -33.638 6.432 80.047 1.00 90.56 194 ASP A O 1
ATOM 1635 N N . ALA A 1 195 ? -33.145 7.881 78.409 1.00 87.44 195 ALA A N 1
ATOM 1636 C CA . ALA A 1 195 ? -32.968 9.056 79.267 1.00 87.44 195 ALA A CA 1
ATOM 1637 C C . ALA A 1 195 ? -34.272 9.456 79.980 1.00 87.44 195 ALA A C 1
ATOM 1639 O O . ALA A 1 195 ? -34.277 9.667 81.193 1.00 87.44 195 ALA A O 1
ATOM 1640 N N . ALA A 1 196 ? -35.407 9.479 79.272 1.00 87.44 196 ALA A N 1
ATOM 1641 C CA . ALA A 1 196 ? -36.712 9.752 79.875 1.00 87.44 196 ALA A CA 1
ATOM 1642 C C . ALA A 1 196 ? -37.102 8.688 80.918 1.00 87.44 196 ALA A C 1
ATOM 1644 O O . ALA A 1 196 ? -37.584 9.024 82.002 1.00 87.44 196 ALA A O 1
ATOM 1645 N N . LYS A 1 197 ? -36.852 7.401 80.636 1.00 82.88 197 LYS A N 1
ATOM 1646 C CA . LYS A 1 197 ? -37.038 6.316 81.617 1.00 82.88 197 LYS A CA 1
ATOM 1647 C C . LYS A 1 197 ? -36.105 6.468 82.818 1.00 82.88 197 LYS A C 1
ATOM 1649 O O . LYS A 1 197 ? -36.548 6.244 83.942 1.00 82.88 197 LYS A O 1
ATOM 1654 N N . ALA A 1 198 ? -34.848 6.856 82.600 1.00 80.19 198 ALA A N 1
ATOM 1655 C CA . ALA A 1 198 ? -33.881 7.090 83.668 1.00 80.19 198 ALA A CA 1
ATOM 1656 C C . ALA A 1 198 ? -34.296 8.259 84.574 1.00 80.19 198 ALA A C 1
ATOM 1658 O O . ALA A 1 198 ? -34.128 8.154 85.783 1.00 80.19 198 ALA A O 1
ATOM 1659 N N . ILE A 1 199 ? -34.911 9.317 84.030 1.00 73.56 199 ILE A N 1
ATOM 1660 C CA . ILE A 1 199 ? -35.478 10.434 84.809 1.00 73.56 199 ILE A CA 1
ATOM 1661 C C . ILE A 1 199 ? -36.739 10.008 85.588 1.00 73.56 199 ILE A C 1
ATOM 1663 O O . ILE A 1 199 ? -36.967 10.492 86.696 1.00 73.56 199 ILE A O 1
ATOM 1667 N N . GLN A 1 200 ? -37.548 9.076 85.069 1.00 66.00 200 GLN A N 1
ATOM 1668 C CA . GLN A 1 200 ? -38.731 8.555 85.778 1.00 66.00 200 GLN A CA 1
ATOM 1669 C C . GLN A 1 200 ? -38.395 7.544 86.894 1.00 66.00 200 GLN A C 1
ATOM 1671 O O . GLN A 1 200 ? -39.128 7.445 87.882 1.00 66.00 200 GLN A O 1
ATOM 1676 N N . LEU A 1 201 ? -37.301 6.784 86.767 1.00 60.28 201 LEU A N 1
ATOM 1677 C CA . LEU A 1 201 ? -36.890 5.764 87.739 1.00 60.28 201 LEU A CA 1
ATOM 1678 C C . LEU A 1 201 ? -36.597 6.283 89.173 1.00 60.28 201 LEU A C 1
ATOM 1680 O O . LEU A 1 201 ? -37.010 5.598 90.114 1.00 60.28 201 LEU A O 1
ATOM 1684 N N . PRO A 1 202 ? -35.974 7.460 89.414 1.00 57.22 202 PRO A N 1
ATOM 1685 C CA . PRO A 1 202 ? -35.718 7.958 90.770 1.00 57.22 202 PRO A CA 1
ATOM 1686 C C . PRO A 1 202 ? -36.987 8.323 91.559 1.00 57.22 202 PRO A C 1
ATOM 1688 O O . PRO A 1 202 ? -36.913 8.452 92.778 1.00 57.22 202 PRO A O 1
ATOM 1691 N N . GLN A 1 203 ? -38.162 8.436 90.924 1.00 58.59 203 GLN A N 1
ATOM 1692 C CA . GLN A 1 203 ? -39.414 8.756 91.630 1.00 58.59 203 GLN A CA 1
ATOM 1693 C C . GLN A 1 203 ? -40.153 7.536 92.206 1.00 58.59 203 GLN A C 1
ATOM 1695 O O . GLN A 1 203 ? -41.019 7.699 93.063 1.00 58.59 203 GLN A O 1
ATOM 1700 N N . LYS A 1 204 ? -39.825 6.301 91.797 1.00 57.25 204 LYS A N 1
ATOM 1701 C CA . LYS A 1 204 ? -40.477 5.072 92.307 1.00 57.25 204 LYS A CA 1
ATOM 1702 C C . LYS A 1 204 ? -39.590 4.291 93.283 1.00 57.25 204 LYS A C 1
ATOM 1704 O O . LYS A 1 204 ? -39.559 3.064 93.280 1.00 57.25 204 LYS A O 1
ATOM 1709 N N . GLY A 1 205 ? -38.883 4.992 94.164 1.00 57.62 205 GLY A N 1
ATOM 1710 C CA . GLY A 1 205 ? -38.102 4.389 95.243 1.00 57.62 205 GLY A CA 1
ATOM 1711 C C . GLY A 1 205 ? -38.939 4.100 96.490 1.00 57.62 205 GLY A C 1
ATOM 1712 O O . GLY A 1 205 ? -38.880 4.887 97.429 1.00 57.62 205 GLY A O 1
ATOM 1713 N N . LYS A 1 206 ? -39.711 2.997 96.477 1.00 59.44 206 LYS A N 1
ATOM 1714 C CA . LYS A 1 206 ? -40.115 2.133 97.624 1.00 59.44 206 LYS A CA 1
ATOM 1715 C C . LYS A 1 206 ? -41.305 1.239 97.230 1.00 59.44 206 LYS A C 1
ATOM 1717 O O . LYS A 1 206 ? -42.450 1.617 97.440 1.00 59.44 206 LYS A O 1
ATOM 1722 N N . ARG A 1 207 ? -41.060 0.022 96.724 1.00 55.84 207 ARG A N 1
ATOM 1723 C CA . ARG A 1 207 ? -42.032 -1.096 96.770 1.00 55.84 207 ARG A CA 1
ATOM 1724 C C . ARG A 1 207 ? -41.300 -2.437 96.890 1.00 55.84 207 ARG A C 1
ATOM 1726 O O . ARG A 1 207 ? -40.285 -2.653 96.239 1.00 55.84 207 ARG A O 1
ATOM 1733 N N . ARG A 1 208 ? -41.805 -3.288 97.792 1.00 49.81 208 ARG A N 1
ATOM 1734 C CA . ARG A 1 208 ? -41.217 -4.563 98.236 1.00 49.81 208 ARG A CA 1
ATOM 1735 C C . ARG A 1 208 ? -41.376 -5.693 97.208 1.00 49.81 208 ARG A C 1
ATOM 1737 O O . ARG A 1 208 ? -42.322 -5.704 96.426 1.00 49.81 208 ARG A O 1
ATOM 1744 N N . ALA A 1 209 ? -40.431 -6.630 97.277 1.00 51.47 209 ALA A N 1
ATOM 1745 C CA . ALA A 1 209 ? -40.289 -7.841 96.475 1.00 51.47 209 ALA A CA 1
ATOM 1746 C C . ALA A 1 209 ? -41.501 -8.788 96.521 1.00 51.47 209 ALA A C 1
ATOM 1748 O O . ALA A 1 209 ? -42.163 -8.904 97.550 1.00 51.47 209 ALA A O 1
ATOM 1749 N N . SER A 1 210 ? -41.716 -9.547 95.442 1.00 56.28 210 SER A N 1
ATOM 1750 C CA . SER A 1 210 ? -42.314 -10.887 95.520 1.00 56.28 210 SER A CA 1
ATOM 1751 C C . SER A 1 210 ? -41.892 -11.771 94.335 1.00 56.28 210 SER A C 1
ATOM 1753 O O . SER A 1 210 ? -42.025 -11.394 93.178 1.00 56.28 210 SER A O 1
ATOM 1755 N N . ALA A 1 211 ? -41.322 -12.918 94.712 1.00 53.16 211 ALA A N 1
ATOM 1756 C CA . ALA A 1 211 ? -41.333 -14.251 94.104 1.00 53.16 211 ALA A CA 1
ATOM 1757 C C . ALA A 1 211 ? -41.196 -14.434 92.578 1.00 53.16 211 ALA A C 1
ATOM 1759 O O . ALA A 1 211 ? -42.054 -14.066 91.779 1.00 53.16 211 ALA A O 1
ATOM 1760 N N . ALA A 1 212 ? -40.156 -15.187 92.210 1.00 49.91 212 ALA A N 1
ATOM 1761 C CA . ALA A 1 212 ? -40.035 -15.861 90.927 1.00 49.91 212 ALA A CA 1
ATOM 1762 C C . ALA A 1 212 ? -41.152 -16.903 90.746 1.00 49.91 212 ALA A C 1
ATOM 1764 O O . ALA A 1 212 ? -41.382 -17.735 91.623 1.00 49.91 212 ALA A O 1
ATOM 1765 N N . THR A 1 213 ? -41.789 -16.897 89.576 1.00 53.75 213 THR A N 1
ATOM 1766 C CA . THR A 1 213 ? -42.592 -18.019 89.085 1.00 53.75 213 THR A CA 1
ATOM 1767 C C . THR A 1 213 ? -41.951 -18.551 87.808 1.00 53.75 213 THR A C 1
ATOM 1769 O O . THR A 1 213 ? -41.858 -17.876 86.785 1.00 53.75 213 THR A O 1
ATOM 1772 N N . SER A 1 214 ? -41.451 -19.780 87.892 1.00 60.50 214 SER A N 1
ATOM 1773 C CA . SER A 1 214 ? -41.034 -20.590 86.754 1.00 60.50 214 SER A CA 1
ATOM 1774 C C . SER A 1 214 ? -42.275 -21.057 85.992 1.00 60.50 214 SER A C 1
ATOM 1776 O O . SER A 1 214 ? -43.130 -21.722 86.579 1.00 60.50 214 SER A O 1
ATOM 1778 N N . SER A 1 215 ? -42.366 -20.795 84.690 1.00 58.91 215 SER A N 1
ATOM 1779 C CA . SER A 1 215 ? -43.333 -21.496 83.840 1.00 58.91 215 SER A CA 1
ATOM 1780 C C . SER A 1 215 ? -42.647 -22.005 82.576 1.00 58.91 215 SER A C 1
ATOM 1782 O O . SER A 1 215 ? -42.086 -21.260 81.775 1.00 58.91 215 SER A O 1
ATOM 1784 N N . ASN A 1 216 ? -42.634 -23.331 82.463 1.00 59.50 216 ASN A N 1
ATOM 1785 C CA . ASN A 1 216 ? -42.170 -24.075 81.304 1.00 59.50 216 ASN A CA 1
ATOM 1786 C C . ASN A 1 216 ? -43.085 -23.808 80.109 1.00 59.50 216 ASN A C 1
ATOM 1788 O O . ASN A 1 216 ? -44.294 -23.944 80.238 1.00 59.50 216 ASN A O 1
ATOM 1792 N N . ASN A 1 217 ? -42.509 -23.579 78.928 1.00 57.91 217 ASN A N 1
ATOM 1793 C CA . ASN A 1 217 ? -43.209 -23.786 77.661 1.00 57.91 217 ASN A CA 1
ATOM 1794 C C . ASN A 1 217 ? -42.312 -24.550 76.683 1.00 57.91 217 ASN A C 1
ATOM 1796 O O . ASN A 1 217 ? -41.597 -23.989 75.853 1.00 57.91 217 ASN A O 1
ATOM 1800 N N . LYS A 1 218 ? -42.380 -25.879 76.794 1.00 54.28 218 LYS A N 1
ATOM 1801 C CA . LYS A 1 218 ? -41.868 -26.836 75.814 1.00 54.28 218 LYS A CA 1
ATOM 1802 C C . LYS A 1 218 ? -42.813 -26.832 74.611 1.00 54.28 218 LYS A C 1
ATOM 1804 O O . LYS A 1 218 ? -43.858 -27.474 74.628 1.00 54.28 218 LYS A O 1
ATOM 1809 N N . ARG A 1 219 ? -42.459 -26.091 73.561 1.00 52.78 219 ARG A N 1
ATOM 1810 C CA . ARG A 1 219 ? -43.172 -26.112 72.275 1.00 52.78 219 ARG A CA 1
ATOM 1811 C C . ARG A 1 219 ? -42.837 -27.407 71.525 1.00 52.78 219 ARG A C 1
ATOM 1813 O O . ARG A 1 219 ? -41.794 -27.511 70.889 1.00 52.78 219 ARG A O 1
ATOM 1820 N N . GLN A 1 220 ? -43.728 -28.392 71.596 1.00 54.59 220 GLN A N 1
ATOM 1821 C CA . GLN A 1 220 ? -43.795 -29.480 70.618 1.00 54.59 220 GLN A CA 1
ATOM 1822 C C . GLN A 1 220 ? -44.567 -28.980 69.391 1.00 54.59 220 GLN A C 1
ATOM 1824 O O . GLN A 1 220 ? -45.706 -28.539 69.516 1.00 54.59 220 GLN A O 1
ATOM 1829 N N . LYS A 1 221 ? -43.961 -29.043 68.200 1.00 47.12 221 LYS A N 1
ATOM 1830 C CA . LYS A 1 221 ? -44.660 -28.816 66.928 1.00 47.12 221 LYS A CA 1
ATOM 1831 C C . LYS A 1 221 ? -45.049 -30.179 66.352 1.00 47.12 221 LYS A C 1
ATOM 1833 O O . LYS A 1 221 ? -44.196 -30.886 65.823 1.00 47.12 221 LYS A O 1
ATOM 1838 N N . ARG A 1 222 ? -46.322 -30.554 66.506 1.00 42.41 222 ARG A N 1
ATOM 1839 C CA . ARG A 1 222 ? -46.953 -31.647 65.754 1.00 42.41 222 ARG A CA 1
ATOM 1840 C C . ARG A 1 222 ? -47.153 -31.207 64.303 1.00 42.41 222 ARG A C 1
ATOM 1842 O O . ARG A 1 222 ? -47.503 -30.061 64.035 1.00 42.41 222 ARG A O 1
ATOM 1849 N N . VAL A 1 223 ? -46.902 -32.139 63.393 1.00 42.78 223 VAL A N 1
ATOM 1850 C CA . VAL A 1 223 ? -47.283 -32.080 61.984 1.00 42.78 223 VAL A CA 1
ATOM 1851 C C . VAL A 1 223 ? -48.717 -32.596 61.910 1.00 42.78 223 VAL A C 1
ATOM 1853 O O . VAL A 1 223 ? -48.954 -33.767 62.190 1.00 42.78 223 VAL A O 1
ATOM 1856 N N . GLU A 1 224 ? -49.665 -31.725 61.579 1.00 40.50 224 GLU A N 1
ATOM 1857 C CA . GLU A 1 224 ? -51.030 -32.115 61.229 1.00 40.50 224 GLU A CA 1
ATOM 1858 C C . GLU A 1 224 ? -51.190 -32.020 59.716 1.00 40.50 224 GLU A C 1
ATOM 1860 O O . GLU A 1 224 ? -51.077 -30.955 59.110 1.00 40.50 224 GLU A O 1
ATOM 1865 N N . ALA A 1 225 ? -51.414 -33.184 59.114 1.00 41.47 225 ALA A N 1
ATOM 1866 C CA . ALA A 1 225 ? -51.965 -33.319 57.786 1.00 41.47 225 ALA A CA 1
ATOM 1867 C C . ALA A 1 225 ? -53.474 -33.052 57.861 1.00 41.47 225 ALA A C 1
ATOM 1869 O O . ALA A 1 225 ? -54.183 -33.728 58.602 1.00 41.47 225 ALA A O 1
ATOM 1870 N N . ALA A 1 226 ? -53.963 -32.116 57.052 1.00 37.38 226 ALA A N 1
ATOM 1871 C CA . ALA A 1 226 ? -55.376 -31.989 56.728 1.00 37.38 226 ALA A CA 1
ATOM 1872 C C . ALA A 1 226 ? -55.514 -31.846 55.207 1.00 37.38 226 ALA A C 1
ATOM 1874 O O . ALA A 1 226 ? -55.006 -30.905 54.597 1.00 37.38 226 ALA A O 1
ATOM 1875 N N . ARG A 1 227 ? -56.170 -32.838 54.599 1.00 37.44 227 ARG A N 1
ATOM 1876 C CA . ARG A 1 227 ? -56.676 -32.810 53.223 1.00 37.44 227 ARG A CA 1
ATOM 1877 C C . ARG A 1 227 ? -57.950 -31.964 53.174 1.00 37.44 227 ARG A C 1
ATOM 1879 O O . ARG A 1 227 ? -58.819 -32.170 54.011 1.00 37.44 227 ARG A O 1
ATOM 1886 N N . ALA A 1 228 ? -58.079 -31.155 52.121 1.00 38.06 228 ALA A N 1
ATOM 1887 C CA . ALA A 1 228 ? -59.167 -31.176 51.127 1.00 38.06 228 ALA A CA 1
ATOM 1888 C C . ALA A 1 228 ? -59.506 -29.757 50.640 1.00 38.06 228 ALA A C 1
ATOM 1890 O O . ALA A 1 228 ? -59.959 -28.914 51.406 1.00 38.06 228 ALA A O 1
ATOM 1891 N N . GLY A 1 229 ? -59.313 -29.521 49.341 1.00 32.97 229 GLY A N 1
ATOM 1892 C CA . GLY A 1 229 ? -59.683 -28.278 48.670 1.00 32.97 229 GLY A CA 1
ATOM 1893 C C . GLY A 1 229 ? -59.222 -28.281 47.217 1.00 32.97 229 GLY A C 1
ATOM 1894 O O . GLY A 1 229 ? -58.110 -27.867 46.926 1.00 32.97 229 GLY A O 1
ATOM 1895 N N . ALA A 1 230 ? -60.076 -28.838 46.358 1.00 45.16 230 ALA A N 1
ATOM 1896 C CA . ALA A 1 230 ? -60.053 -28.892 44.896 1.00 45.16 230 ALA A CA 1
ATOM 1897 C C . ALA A 1 230 ? -59.095 -27.939 44.150 1.00 45.16 230 ALA A C 1
ATOM 1899 O O . ALA A 1 230 ? -59.251 -26.724 44.237 1.00 45.16 230 ALA A O 1
ATOM 1900 N N . GLN A 1 231 ? -58.230 -28.498 43.293 1.00 35.38 231 GLN A N 1
ATOM 1901 C CA . GLN A 1 231 ? -57.740 -27.826 42.087 1.00 35.38 231 GLN A CA 1
ATOM 1902 C C . GLN A 1 231 ? -57.524 -28.816 40.935 1.00 35.38 231 GLN A C 1
ATOM 1904 O O . GLN A 1 231 ? -57.274 -30.005 41.125 1.00 35.38 231 GLN A O 1
ATOM 1909 N N . VAL A 1 232 ? -57.721 -28.247 39.752 1.00 40.19 232 VAL A N 1
ATOM 1910 C CA . VAL A 1 232 ? -57.720 -28.770 38.388 1.00 40.19 232 VAL A CA 1
ATOM 1911 C C . VAL A 1 232 ? -56.483 -29.619 38.080 1.00 40.19 232 VAL A C 1
ATOM 1913 O O . VAL A 1 232 ? -55.393 -29.353 38.575 1.00 40.19 232 VAL A O 1
ATOM 1916 N N . GLN A 1 233 ? -56.669 -30.653 37.256 1.00 41.78 233 GLN A N 1
ATOM 1917 C CA . GLN A 1 233 ? -55.582 -31.464 36.715 1.00 41.78 233 GLN A CA 1
ATOM 1918 C C . GLN A 1 233 ? -54.642 -30.584 35.878 1.00 41.78 233 GLN A C 1
ATOM 1920 O O . GLN A 1 233 ? -55.048 -30.070 34.839 1.00 41.78 233 GLN A O 1
ATOM 1925 N N . GLU A 1 234 ? -53.390 -30.452 36.309 1.00 39.81 234 GLU A N 1
ATOM 1926 C CA . GLU A 1 234 ? -52.274 -30.084 35.441 1.00 39.81 234 GLU A CA 1
ATOM 1927 C C . GLU A 1 234 ? -51.185 -31.154 35.605 1.00 39.81 234 GLU A C 1
ATOM 1929 O O . GLU A 1 234 ? -50.782 -31.522 36.710 1.00 39.81 234 GLU A O 1
ATOM 1934 N N . GLU A 1 235 ? -50.823 -31.734 34.470 1.00 55.88 235 GLU A N 1
ATOM 1935 C CA . GLU A 1 235 ? -49.881 -32.829 34.269 1.00 55.88 235 GLU A CA 1
ATOM 1936 C C . GLU A 1 235 ? -48.476 -32.467 34.807 1.00 55.88 235 GLU A C 1
ATOM 1938 O O . GLU A 1 235 ? -48.048 -31.318 34.679 1.00 55.88 235 GLU A O 1
ATOM 1943 N N . PRO A 1 236 ? -47.725 -33.401 35.428 1.00 56.84 236 PRO A N 1
ATOM 1944 C CA . PRO A 1 236 ? -46.405 -33.089 35.978 1.00 56.84 236 PRO A CA 1
ATOM 1945 C C . PRO A 1 236 ? -45.427 -32.660 34.865 1.00 56.84 236 PRO A C 1
ATOM 1947 O O . PRO A 1 236 ? -45.332 -33.348 33.846 1.00 56.84 236 PRO A O 1
ATOM 1950 N N . PRO A 1 237 ? -44.641 -31.576 35.039 1.00 54.84 237 PRO A N 1
ATOM 1951 C CA . PRO A 1 237 ? -43.694 -31.151 34.017 1.00 54.84 237 PRO A CA 1
ATOM 1952 C C . PRO A 1 237 ? -42.560 -32.171 33.865 1.00 54.84 237 PRO A C 1
ATOM 1954 O O . PRO A 1 237 ? -41.967 -32.636 34.843 1.00 54.84 237 PRO A O 1
ATOM 1957 N N . ALA A 1 238 ? -42.247 -32.490 32.608 1.00 66.62 238 ALA A N 1
ATOM 1958 C CA . ALA A 1 238 ? -41.132 -33.343 32.217 1.00 66.62 238 ALA A CA 1
ATOM 1959 C C . ALA A 1 238 ? -39.800 -32.876 32.849 1.00 66.62 238 ALA A C 1
ATOM 1961 O O . ALA A 1 238 ? -39.583 -31.672 33.022 1.00 66.62 238 ALA A O 1
ATOM 1962 N N . PRO A 1 239 ? -38.875 -33.805 33.172 1.00 67.31 239 PRO A N 1
ATOM 1963 C CA . PRO A 1 239 ? -37.589 -33.459 33.768 1.00 67.31 239 PRO A CA 1
ATOM 1964 C C . PRO A 1 239 ? -36.815 -32.471 32.876 1.00 67.31 239 PRO A C 1
ATOM 1966 O O . PRO A 1 239 ? -36.824 -32.620 31.650 1.00 67.31 239 PRO A O 1
ATOM 1969 N N . PRO A 1 240 ? -36.111 -31.481 33.461 1.00 62.84 240 PRO A N 1
ATOM 1970 C CA . PRO A 1 240 ? -35.405 -30.468 32.690 1.00 62.84 240 PRO A CA 1
ATOM 1971 C C . PRO A 1 240 ? -34.366 -31.121 31.776 1.00 62.84 240 PRO A C 1
ATOM 1973 O O . PRO A 1 240 ? -33.556 -31.950 32.205 1.00 62.84 240 PRO A O 1
ATOM 1976 N N . SER A 1 241 ? -34.378 -30.735 30.498 1.00 63.53 241 SER A N 1
ATOM 1977 C CA . SER A 1 241 ? -33.386 -31.189 29.525 1.00 63.53 241 SER A CA 1
ATOM 1978 C C . SER A 1 241 ? -31.981 -30.863 30.035 1.00 63.53 241 SER A C 1
ATOM 1980 O O . SER A 1 241 ? -31.722 -29.730 30.444 1.00 63.53 241 SER A O 1
ATOM 1982 N N . LYS A 1 242 ? -31.067 -31.840 30.004 1.00 61.34 242 LYS A N 1
ATOM 1983 C CA . LYS A 1 242 ? -29.669 -31.670 30.427 1.00 61.34 242 LYS A CA 1
ATOM 1984 C C . LYS A 1 242 ? -28.954 -30.730 29.450 1.00 61.34 242 LYS A C 1
ATOM 1986 O O . LYS A 1 242 ? -28.395 -31.170 28.445 1.00 61.34 242 LYS A O 1
ATOM 1991 N N . LEU A 1 243 ? -29.026 -29.429 29.720 1.00 65.94 243 LEU A N 1
ATOM 1992 C CA . LEU A 1 243 ? -28.307 -28.391 28.991 1.00 65.94 243 LEU A CA 1
ATOM 1993 C C . LEU A 1 243 ? -26.952 -28.151 29.659 1.00 65.94 243 LEU A C 1
ATOM 1995 O O . LEU A 1 243 ? -26.837 -28.090 30.881 1.00 65.94 243 LEU A O 1
ATOM 1999 N N . THR A 1 244 ? -25.907 -28.001 28.851 1.00 69.88 244 THR A N 1
ATOM 2000 C CA . THR A 1 244 ? -24.611 -27.497 29.336 1.00 69.88 244 THR A CA 1
ATOM 2001 C C . THR A 1 244 ? -24.742 -26.039 29.801 1.00 69.88 244 THR A C 1
ATOM 2003 O O . THR A 1 244 ? -25.678 -25.350 29.401 1.00 69.88 244 THR A O 1
ATOM 2006 N N . SER A 1 245 ? -23.768 -25.503 30.552 1.00 66.56 245 SER A N 1
ATOM 2007 C CA . SER A 1 245 ? -23.749 -24.070 30.934 1.00 66.56 245 SER A CA 1
ATOM 2008 C C . SER A 1 245 ? -23.778 -23.102 29.738 1.00 66.56 245 SER A C 1
ATOM 2010 O O . SER A 1 245 ? -24.000 -21.907 29.906 1.00 66.56 245 SER A O 1
ATOM 2012 N N . ARG A 1 246 ? -23.571 -23.620 28.518 1.00 74.38 246 ARG A N 1
ATOM 2013 C CA . ARG A 1 246 ? -23.649 -22.905 27.239 1.00 74.38 246 ARG A CA 1
ATOM 2014 C C . ARG A 1 246 ? -24.904 -23.236 26.415 1.00 74.38 246 ARG A C 1
ATOM 2016 O O . ARG A 1 246 ? -24.923 -22.953 25.221 1.00 74.38 246 ARG A O 1
ATOM 2023 N N . GLY A 1 247 ? -25.921 -23.866 27.006 1.00 76.12 247 GLY A N 1
ATOM 2024 C CA . GLY A 1 247 ? -27.225 -24.095 26.370 1.00 76.12 247 GLY A CA 1
ATOM 2025 C C . GLY A 1 247 ? -27.260 -25.181 25.288 1.00 76.12 247 GLY A C 1
ATOM 2026 O O . GLY A 1 247 ? -28.231 -25.265 24.546 1.00 76.12 247 GLY A O 1
ATOM 2027 N N . ARG A 1 248 ? -26.223 -26.021 25.165 1.00 81.31 248 ARG A N 1
ATOM 2028 C CA . ARG A 1 248 ? -26.225 -27.155 24.217 1.00 81.31 248 ARG A CA 1
ATOM 2029 C C . ARG A 1 248 ? -26.867 -28.390 24.834 1.00 81.31 248 ARG A C 1
ATOM 2031 O O . ARG A 1 248 ? -26.607 -28.657 26.011 1.00 81.31 248 ARG A O 1
ATOM 2038 N N . ASN A 1 249 ? -27.619 -29.150 24.033 1.00 79.88 249 ASN A N 1
ATOM 2039 C CA . ASN A 1 249 ? -28.141 -30.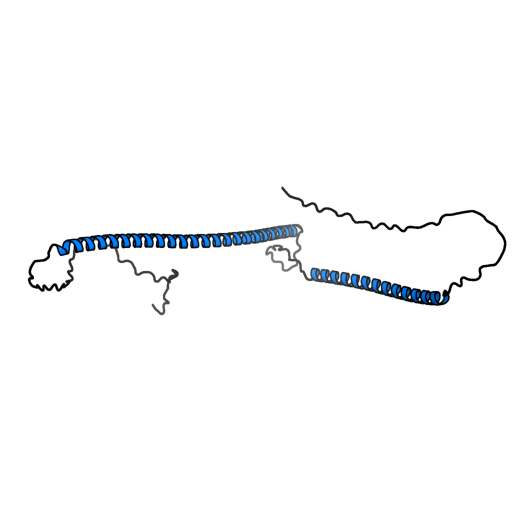448 24.454 1.00 79.88 249 ASN A CA 1
ATOM 2040 C C . ASN A 1 249 ? -26.992 -31.447 24.678 1.00 79.88 249 ASN A C 1
ATOM 2042 O O . ASN A 1 249 ? -25.966 -31.406 23.997 1.00 79.88 249 ASN A O 1
ATOM 2046 N N . VAL A 1 250 ? -27.144 -32.310 25.680 1.00 78.25 250 VAL A N 1
ATOM 2047 C CA . VAL A 1 250 ? -26.207 -33.404 25.945 1.00 78.25 250 VAL A CA 1
ATOM 2048 C C . VAL A 1 250 ? -26.893 -34.711 25.577 1.00 78.25 250 VAL A C 1
ATOM 2050 O O . VAL A 1 250 ? -27.710 -35.227 26.337 1.00 78.25 250 VAL A O 1
ATOM 2053 N N . ASN A 1 251 ? -26.552 -35.253 24.410 1.00 79.50 251 ASN A N 1
ATOM 2054 C CA . ASN A 1 251 ? -26.954 -36.601 24.022 1.00 79.50 251 ASN A CA 1
ATOM 2055 C C . ASN A 1 251 ? -25.991 -37.609 24.661 1.00 79.50 251 ASN A C 1
ATOM 2057 O O . ASN A 1 251 ? -24.788 -37.573 24.400 1.00 79.50 251 ASN A O 1
ATOM 2061 N N . LEU A 1 252 ? -26.509 -38.497 25.512 1.00 78.12 252 LEU A N 1
ATOM 2062 C CA . LEU A 1 252 ? -25.713 -39.581 26.090 1.00 78.12 252 LEU A CA 1
ATOM 2063 C C . LEU A 1 252 ? -25.425 -40.645 25.009 1.00 78.12 252 LEU A C 1
ATOM 2065 O O . LEU A 1 252 ? -26.357 -41.061 24.320 1.00 78.12 252 LEU A O 1
ATOM 2069 N N . PRO A 1 253 ? -24.167 -41.095 24.844 1.00 82.19 253 PRO A N 1
ATOM 2070 C CA . PRO A 1 253 ? -23.822 -42.192 23.938 1.00 82.19 253 PRO A CA 1
ATOM 2071 C C . PRO A 1 253 ? -24.577 -43.485 24.283 1.00 82.19 253 PRO A C 1
ATOM 2073 O O . PRO A 1 253 ? -24.756 -43.786 25.462 1.00 82.19 253 PRO A O 1
ATOM 2076 N N . SER A 1 254 ? -24.940 -44.290 23.276 1.00 73.12 254 SER A N 1
ATOM 2077 C CA . SER A 1 254 ? -25.744 -45.519 23.446 1.00 73.12 254 SER A CA 1
ATOM 2078 C C . SER A 1 254 ? -25.135 -46.554 24.394 1.00 73.12 254 SER A C 1
ATOM 2080 O O . SER A 1 254 ? -25.867 -47.306 25.018 1.00 73.12 254 SER A O 1
ATOM 2082 N N . LYS A 1 255 ? -23.807 -46.561 24.555 1.00 74.94 255 LYS A N 1
ATOM 2083 C CA . LYS A 1 255 ? -23.101 -47.425 25.516 1.00 74.94 255 LYS A CA 1
ATOM 2084 C C . LYS A 1 255 ? -23.402 -47.126 26.992 1.00 74.94 255 LYS A C 1
ATOM 2086 O O . LYS A 1 255 ? -23.016 -47.910 27.847 1.00 74.94 255 LYS A O 1
ATOM 2091 N N . TYR A 1 256 ? -24.007 -45.976 27.290 1.00 70.56 256 TYR A N 1
ATOM 2092 C CA . TYR A 1 256 ? -24.365 -45.538 28.644 1.00 70.56 256 TYR A CA 1
ATOM 2093 C C . TYR A 1 256 ? -25.882 -45.410 28.837 1.00 70.56 256 TYR A C 1
ATOM 2095 O O . TYR A 1 256 ? -26.318 -44.752 29.784 1.00 70.56 256 TYR A O 1
ATOM 2103 N N . ARG A 1 257 ? -26.668 -45.945 27.898 1.00 59.00 257 ARG A N 1
ATOM 2104 C CA . ARG A 1 257 ? -28.128 -45.930 27.941 1.00 59.00 257 ARG A CA 1
ATOM 2105 C C . ARG A 1 257 ? -28.662 -47.236 28.506 1.00 59.00 257 ARG A C 1
ATOM 2107 O O . ARG A 1 257 ? -28.013 -48.274 28.262 1.00 59.00 257 ARG A O 1
#

pLDDT: mean 74.38, std 21.37, range [32.97, 98.25]

Foldseek 3Di:
DDDDDDDDDDDDDDDDPPPDPDDDDDDDDDDDDDDDDDDPDDDPPDPVVVVVVVVVVVVVVVVVVVVVVVVVVVVVVVVVVVVVVVVVVVVVVVVVPDDDDQPQDDDVDDDPDDDDDDPVSVVVSVVVVVVVVVVVVVVVVVVVVVVVVVVVVVVVVVVVVVVVVVVVVVVVVVVVVVVVVVVVVVVVVVVVVVVVVVVVVVVPPDDDDDDDDDDDDDDDDDDDDDDDDDDDDDDDDDDDFPADPVRDGDDDPPVVD

Radius of gyration: 57.8 Å; chains: 1; bounding box: 133×111×130 Å

Organism: NCBI:txid45151

Secondary structure (DSSP, 8-state):
-------PPPPP-PPP------PPPP--------------------HHHHHHHHHHHHHHHHHHHHHHHHHHHHHHHHHHHHHHHHHHHHHHHHHHSPPPPP----------SPPPPPHHHHHHHHHHHHHHHHHHHHHHHHHHHHHHHHHHHHHHHHHHHHHHHHHHHHHHHHHHHHHHHHHHHHHHHHHHHHHHHHHHGGG-------------------------------PPPPPPP-B-TTS-B-PPPGGG-